Protein AF-A0A0D1LD48-F1 (afdb_monomer)

Structure (mmCIF, N/CA/C/O backbone):
data_AF-A0A0D1LD48-F1
#
_entry.id   AF-A0A0D1LD48-F1
#
loop_
_atom_site.group_PDB
_atom_site.id
_atom_site.type_symbol
_atom_site.label_atom_id
_atom_site.label_alt_id
_atom_site.label_comp_id
_atom_site.label_asym_id
_atom_site.label_entity_id
_atom_site.label_seq_id
_atom_site.pdbx_PDB_ins_code
_atom_site.Cartn_x
_atom_site.Cartn_y
_atom_site.Cartn_z
_atom_site.occupancy
_atom_site.B_iso_or_equiv
_atom_site.auth_seq_id
_atom_site.auth_comp_id
_atom_site.auth_asym_id
_atom_site.auth_atom_id
_atom_site.pdbx_PDB_model_num
ATOM 1 N N . MET A 1 1 ? -25.394 15.600 10.158 1.00 76.75 1 MET A N 1
ATOM 2 C CA . MET A 1 1 ? -24.135 14.837 10.035 1.00 76.75 1 MET A CA 1
ATOM 3 C C . MET A 1 1 ? -24.050 13.933 11.255 1.00 76.75 1 MET A C 1
ATOM 5 O O . MET A 1 1 ? -24.334 14.430 12.337 1.00 76.75 1 MET A O 1
ATOM 9 N N . ALA A 1 2 ? -23.804 12.630 11.100 1.00 91.25 2 ALA A N 1
ATOM 10 C CA . ALA A 1 2 ? -23.724 11.727 12.252 1.00 91.25 2 ALA A CA 1
ATOM 11 C C . ALA A 1 2 ? -22.416 11.959 13.029 1.00 91.25 2 ALA A C 1
ATOM 13 O O . ALA A 1 2 ? -21.366 12.118 12.411 1.00 91.25 2 ALA A O 1
ATOM 14 N N . GLU A 1 3 ? -22.486 11.969 14.361 1.00 96.88 3 GLU A N 1
ATOM 15 C CA . GLU A 1 3 ? -21.325 12.109 15.249 1.00 96.88 3 GLU A CA 1
ATOM 16 C C . GLU A 1 3 ? -20.856 10.727 15.722 1.00 96.88 3 GLU A C 1
ATOM 18 O O . GLU A 1 3 ? -21.653 9.907 16.187 1.00 96.88 3 GLU A O 1
ATOM 23 N N . LEU A 1 4 ? -19.552 10.478 15.631 1.00 98.00 4 LEU A N 1
ATOM 24 C CA . LEU A 1 4 ? -18.877 9.298 16.151 1.00 98.00 4 LEU A CA 1
ATOM 25 C C . LEU A 1 4 ? -17.870 9.718 17.216 1.00 98.00 4 LEU A C 1
ATOM 27 O O . LEU A 1 4 ? -17.110 10.660 17.044 1.00 98.00 4 LEU A O 1
ATOM 31 N N . THR A 1 5 ? -17.772 8.942 18.285 1.00 98.25 5 THR A N 1
ATOM 32 C CA . THR A 1 5 ? -16.654 9.090 19.224 1.00 98.25 5 THR A CA 1
ATOM 33 C C . THR A 1 5 ? -15.364 8.531 18.626 1.00 98.25 5 THR A C 1
ATOM 35 O O . THR A 1 5 ? -15.394 7.579 17.833 1.00 98.25 5 THR A O 1
ATOM 38 N N . THR A 1 6 ? -14.203 9.003 19.088 1.00 97.94 6 THR A N 1
ATOM 39 C CA . THR A 1 6 ? -12.902 8.401 18.740 1.00 97.94 6 THR A CA 1
ATOM 40 C C . THR A 1 6 ? -12.867 6.894 19.023 1.00 97.94 6 THR A C 1
ATOM 42 O O . THR A 1 6 ? -12.296 6.121 18.252 1.00 97.94 6 THR A O 1
ATOM 45 N N . VAL A 1 7 ? -13.528 6.429 20.092 1.00 98.00 7 VAL A N 1
ATOM 46 C CA . VAL A 1 7 ? -13.621 4.994 20.419 1.00 98.00 7 VAL A CA 1
ATOM 47 C C . VAL A 1 7 ? -14.371 4.215 19.337 1.00 98.00 7 VAL A C 1
ATOM 49 O O . VAL A 1 7 ? -13.913 3.148 18.924 1.00 98.00 7 VAL A O 1
ATOM 52 N N . GLN A 1 8 ? -15.504 4.733 18.858 1.00 98.12 8 GLN A N 1
ATOM 53 C CA . GLN A 1 8 ? -16.262 4.116 17.768 1.00 98.12 8 GLN A CA 1
ATOM 54 C C . GLN A 1 8 ? -15.455 4.133 16.468 1.00 98.12 8 GLN A C 1
ATOM 56 O O . GLN A 1 8 ? -15.333 3.093 15.819 1.00 98.12 8 GLN A O 1
ATOM 61 N N . ALA A 1 9 ? -14.830 5.265 16.133 1.00 98.25 9 ALA A N 1
ATOM 62 C CA . ALA A 1 9 ? -13.999 5.392 14.941 1.00 98.25 9 ALA A CA 1
ATOM 63 C C . ALA A 1 9 ? -12.808 4.418 14.950 1.00 98.25 9 ALA A C 1
ATOM 65 O O . ALA A 1 9 ? -12.533 3.762 13.944 1.00 98.25 9 ALA A O 1
ATOM 66 N N . ARG A 1 10 ? -12.148 4.234 16.102 1.00 98.38 10 ARG A N 1
ATOM 67 C CA . ARG A 1 10 ? -11.082 3.236 16.278 1.00 98.38 10 ARG A CA 1
ATOM 68 C C . ARG A 1 10 ? -11.583 1.817 16.019 1.00 98.38 10 ARG A C 1
ATOM 70 O O . ARG A 1 10 ? -10.932 1.065 15.300 1.00 98.38 10 ARG A O 1
ATOM 77 N N . ARG A 1 11 ? -12.736 1.439 16.577 1.00 98.38 11 ARG A N 1
ATOM 78 C CA . ARG A 1 11 ? -13.318 0.099 16.372 1.00 98.38 11 ARG A CA 1
ATOM 79 C C . ARG A 1 11 ? -13.647 -0.157 14.906 1.00 98.38 11 ARG A C 1
ATOM 81 O O . ARG A 1 11 ? -13.340 -1.235 14.402 1.00 98.38 11 ARG A O 1
ATOM 88 N N . ILE A 1 12 ? -14.218 0.838 14.226 1.00 98.06 12 ILE A N 1
ATOM 89 C CA . ILE A 1 12 ? -14.477 0.791 12.783 1.00 98.06 12 ILE A CA 1
ATOM 90 C C . ILE A 1 12 ? -13.164 0.588 12.018 1.00 98.06 12 ILE A C 1
ATOM 92 O O . ILE A 1 12 ? -13.085 -0.320 11.197 1.00 98.06 12 ILE A O 1
ATOM 96 N N . ALA A 1 13 ? -12.118 1.358 12.332 1.00 97.94 13 ALA A N 1
ATOM 97 C CA . ALA A 1 13 ? -10.819 1.250 11.669 1.00 97.94 13 ALA A CA 1
ATOM 98 C C . ALA A 1 13 ? -10.170 -0.135 11.845 1.00 97.94 13 ALA A C 1
ATOM 100 O O . ALA A 1 13 ? -9.677 -0.720 10.883 1.00 97.94 13 ALA A O 1
ATOM 101 N N . VAL A 1 14 ? -10.200 -0.692 13.060 1.00 98.12 14 VAL A N 1
ATOM 102 C CA . VAL A 1 14 ? -9.652 -2.030 13.345 1.00 98.12 14 VAL A CA 1
ATOM 103 C C . VAL A 1 14 ? -10.437 -3.123 12.606 1.00 98.12 14 VAL A C 1
ATOM 105 O O . VAL A 1 14 ? -9.835 -4.044 12.048 1.00 98.12 14 VAL A O 1
ATOM 108 N N . ALA A 1 15 ? -11.767 -3.009 12.539 1.00 97.50 15 ALA A N 1
ATOM 109 C CA . ALA A 1 15 ? -12.605 -3.939 11.783 1.00 97.50 15 ALA A CA 1
ATOM 110 C C . ALA A 1 15 ? -12.374 -3.848 10.271 1.00 97.50 15 ALA A C 1
ATOM 112 O O . ALA A 1 15 ? -12.126 -4.869 9.626 1.00 97.50 15 ALA A O 1
ATOM 113 N N . ALA A 1 16 ? -12.351 -2.639 9.711 1.00 97.31 16 ALA A N 1
ATOM 114 C CA . ALA A 1 16 ? -12.066 -2.411 8.296 1.00 97.31 16 ALA A CA 1
ATOM 115 C C . ALA A 1 16 ? -10.702 -2.982 7.872 1.00 97.31 16 ALA A C 1
ATOM 117 O O . ALA A 1 16 ? -10.556 -3.485 6.764 1.00 97.31 16 ALA A O 1
ATOM 118 N N . GLN A 1 17 ? -9.730 -3.021 8.787 1.00 96.69 17 GLN A N 1
ATOM 119 C CA . GLN A 1 17 ? -8.393 -3.577 8.560 1.00 96.69 17 GLN A CA 1
ATOM 120 C C . GLN A 1 17 ? -8.281 -5.105 8.722 1.00 96.69 17 GLN A C 1
ATOM 122 O O . GLN A 1 17 ? -7.195 -5.658 8.531 1.00 96.69 17 GLN A O 1
ATOM 127 N N . GLY A 1 18 ? -9.375 -5.804 9.054 1.00 96.44 18 GLY A N 1
ATOM 128 C CA . GLY A 1 18 ? -9.398 -7.270 9.180 1.00 96.44 18 GLY A CA 1
ATOM 129 C C . GLY A 1 18 ? -8.778 -7.798 10.466 1.00 96.44 18 GLY A C 1
ATOM 130 O O . GLY A 1 18 ? -8.298 -8.927 10.498 1.00 96.44 18 GLY A O 1
ATOM 131 N N . LEU A 1 19 ? -8.739 -6.966 11.507 1.00 97.25 19 LEU A N 1
ATOM 132 C CA . LEU A 1 19 ? -8.185 -7.309 12.816 1.00 97.25 19 LEU A CA 1
ATOM 133 C C . LEU A 1 19 ? -9.282 -7.576 13.860 1.00 97.25 19 LEU A C 1
ATOM 135 O O . LEU A 1 19 ? -8.967 -7.873 15.007 1.00 97.25 19 LEU A O 1
ATOM 139 N N . TYR A 1 20 ? -10.560 -7.461 13.490 1.00 94.31 20 TYR A N 1
ATOM 140 C CA . TYR A 1 20 ? -11.690 -7.678 14.398 1.00 94.31 20 TYR A CA 1
ATOM 141 C C . TYR A 1 20 ? -12.181 -9.128 14.399 1.00 94.31 20 TYR A C 1
ATOM 143 O O . TYR A 1 20 ? -12.635 -9.647 15.426 1.00 94.31 20 TYR A O 1
ATOM 151 N N . GLU A 1 21 ? -12.120 -9.769 13.235 1.00 89.69 21 GLU A N 1
ATOM 152 C CA . GLU A 1 21 ? -12.516 -11.151 13.024 1.00 89.69 21 GLU A CA 1
ATOM 153 C C . GLU A 1 21 ? -11.493 -12.131 13.621 1.00 89.69 21 GLU A C 1
ATOM 155 O O . GLU A 1 21 ? -10.297 -11.833 13.681 1.00 89.69 21 GLU A O 1
ATOM 160 N N . PRO A 1 22 ? -11.937 -13.321 14.065 1.00 91.12 22 PRO A N 1
ATOM 161 C CA . PRO A 1 22 ? -11.010 -14.373 14.447 1.00 91.12 22 PRO A CA 1
ATOM 162 C C . PRO A 1 22 ? -10.143 -14.787 13.252 1.00 91.12 22 PRO A C 1
ATOM 164 O O . PRO A 1 22 ? -10.593 -14.800 12.103 1.00 91.12 22 PRO A O 1
ATOM 167 N N . LYS A 1 23 ? -8.900 -15.175 13.545 1.00 93.94 23 LYS A N 1
ATOM 168 C CA . LYS A 1 23 ? -8.005 -15.773 12.550 1.00 93.94 23 LYS A CA 1
ATOM 169 C C . LYS A 1 23 ? -8.604 -17.090 12.031 1.00 93.94 23 LYS A C 1
ATOM 171 O O . LYS A 1 23 ? -9.341 -17.747 12.774 1.00 93.94 23 LYS A O 1
ATOM 176 N N . PRO A 1 24 ? -8.294 -17.500 10.788 1.00 94.69 24 PRO A N 1
ATOM 177 C CA . PRO A 1 24 ? -8.672 -18.818 10.288 1.00 94.69 24 PRO A CA 1
ATOM 178 C C . PRO A 1 24 ? -8.233 -19.932 11.250 1.00 94.69 24 PRO A C 1
ATOM 180 O O . PRO A 1 24 ? -7.124 -19.890 11.776 1.00 94.69 24 PRO A O 1
ATOM 183 N N . SER A 1 25 ? -9.092 -20.930 11.469 1.00 91.88 25 SER A N 1
ATOM 184 C CA . SER A 1 25 ? -8.777 -22.095 12.312 1.00 91.88 25 SER A CA 1
ATOM 185 C C . SER A 1 25 ? -7.890 -23.131 11.611 1.00 91.88 25 SER A C 1
ATOM 187 O O . SER A 1 25 ? -7.260 -23.944 12.279 1.00 91.88 25 SER A O 1
ATOM 189 N N . GLY A 1 26 ? -7.844 -23.108 10.276 1.00 93.94 26 GLY A N 1
ATOM 190 C CA . GLY A 1 26 ? -7.014 -23.982 9.446 1.00 93.94 26 GLY A CA 1
ATOM 191 C C . GLY A 1 26 ? -5.954 -23.219 8.642 1.00 93.94 26 GLY A C 1
ATOM 192 O O . GLY A 1 26 ? -5.794 -22.008 8.818 1.00 93.94 26 GLY A O 1
ATOM 193 N N . PRO A 1 27 ? -5.247 -23.910 7.726 1.00 95.94 27 PRO A N 1
ATOM 194 C CA . PRO A 1 27 ? -4.203 -23.305 6.909 1.00 95.94 27 PRO A CA 1
ATOM 195 C C . PRO A 1 27 ? -4.690 -22.077 6.135 1.00 95.94 27 PRO A C 1
ATOM 197 O O . PRO A 1 27 ? -5.803 -22.038 5.599 1.00 95.94 27 PRO A O 1
ATOM 200 N N . VAL A 1 28 ? -3.833 -21.063 6.040 1.00 97.62 28 VAL A N 1
ATOM 201 C CA . VAL A 1 28 ? -4.111 -19.876 5.231 1.00 97.62 28 VAL A CA 1
ATOM 202 C C . VAL A 1 28 ? -4.090 -20.255 3.750 1.00 97.62 28 VAL A C 1
ATOM 204 O O . V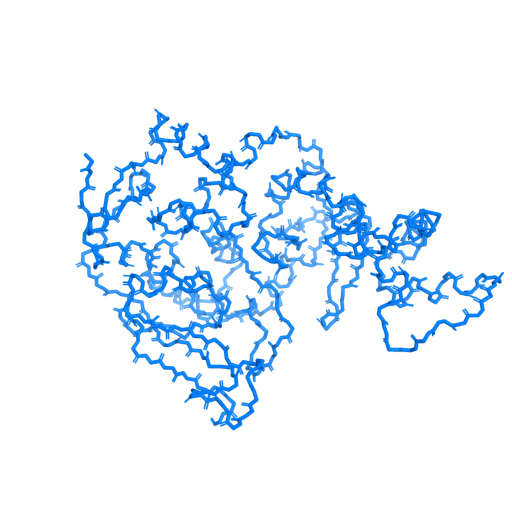AL A 1 28 ? -3.094 -20.751 3.236 1.00 97.62 28 VAL A O 1
ATOM 207 N N . THR A 1 29 ? -5.199 -20.006 3.053 1.00 96.44 29 THR A N 1
ATOM 208 C CA . THR A 1 29 ? -5.360 -20.339 1.632 1.00 96.44 29 THR A CA 1
ATOM 209 C C . THR A 1 29 ? -5.135 -19.123 0.735 1.00 96.44 29 THR A C 1
ATOM 211 O O . THR A 1 29 ? -5.227 -17.972 1.172 1.00 96.44 29 THR A O 1
ATOM 214 N N . ARG A 1 30 ? -4.954 -19.353 -0.573 1.00 95.12 30 ARG A N 1
ATOM 215 C CA . ARG A 1 30 ? -4.921 -18.274 -1.580 1.00 95.12 30 ARG A CA 1
ATOM 216 C C . ARG A 1 30 ? -6.169 -17.380 -1.531 1.00 95.12 30 ARG A C 1
ATOM 218 O O . ARG A 1 30 ? -6.061 -16.170 -1.710 1.00 95.12 30 ARG A O 1
ATOM 225 N N . ALA A 1 31 ? -7.342 -17.944 -1.233 1.00 95.94 31 ALA A N 1
ATOM 226 C CA . ALA A 1 31 ? -8.578 -17.175 -1.089 1.00 95.94 31 ALA A CA 1
ATOM 227 C C . ALA A 1 31 ? -8.535 -16.215 0.114 1.00 95.94 31 ALA A C 1
ATOM 229 O O . ALA A 1 31 ? -9.066 -15.107 0.036 1.00 95.94 31 ALA A O 1
ATOM 230 N N . HIS A 1 32 ? -7.873 -16.603 1.211 1.00 97.69 32 HIS A N 1
ATOM 231 C CA . HIS A 1 32 ? -7.662 -15.721 2.362 1.00 97.69 32 HIS A CA 1
ATOM 232 C C . HIS A 1 32 ? -6.760 -14.540 2.001 1.00 97.69 32 HIS A C 1
ATOM 234 O O . HIS A 1 32 ? -7.094 -13.406 2.332 1.00 97.69 32 HIS A O 1
ATOM 240 N N . LEU A 1 33 ? -5.671 -14.793 1.268 1.00 97.75 33 LEU A N 1
ATOM 241 C CA . LEU A 1 33 ? -4.748 -13.750 0.811 1.00 97.75 33 LEU A CA 1
ATOM 242 C C . LEU A 1 33 ? -5.435 -12.757 -0.134 1.00 97.75 33 LEU A C 1
ATOM 244 O O . LEU A 1 33 ? -5.321 -11.549 0.061 1.00 97.75 33 LEU A O 1
ATOM 248 N N . LYS A 1 34 ? -6.214 -13.251 -1.107 1.00 97.06 34 LYS A N 1
ATOM 249 C CA . LYS A 1 34 ? -6.994 -12.402 -2.022 1.00 97.06 34 LYS A CA 1
ATOM 250 C C . LYS A 1 34 ? -8.009 -11.535 -1.282 1.00 97.06 34 LYS A C 1
ATOM 252 O O . LYS A 1 34 ? -8.076 -10.339 -1.535 1.00 97.06 34 LYS A O 1
ATOM 257 N N . ARG A 1 35 ? -8.762 -12.118 -0.342 1.00 97.12 35 ARG A N 1
ATOM 258 C CA . ARG A 1 35 ? -9.748 -11.381 0.464 1.00 97.12 35 ARG A CA 1
ATOM 259 C C . ARG A 1 35 ? -9.096 -10.360 1.395 1.00 97.12 35 ARG A C 1
ATOM 261 O O . ARG A 1 35 ? -9.664 -9.299 1.634 1.00 97.12 35 ARG A O 1
ATOM 268 N N . LEU A 1 36 ? -7.923 -10.675 1.943 1.00 97.94 36 LEU A N 1
ATOM 269 C CA . LEU A 1 36 ? -7.169 -9.705 2.726 1.00 97.94 36 LEU A CA 1
ATOM 270 C C . LEU A 1 36 ? -6.729 -8.546 1.834 1.00 97.94 36 LEU A C 1
ATOM 272 O O . LEU A 1 36 ? -6.997 -7.400 2.177 1.00 97.94 36 LEU A O 1
ATOM 276 N N . MET A 1 37 ? -6.125 -8.830 0.677 1.00 97.81 37 MET A N 1
ATOM 277 C CA . MET A 1 37 ? -5.699 -7.788 -0.255 1.00 97.81 37 MET A CA 1
ATOM 278 C C . MET A 1 37 ? -6.882 -6.937 -0.734 1.00 97.81 37 MET A C 1
ATOM 280 O O . MET A 1 37 ? -6.784 -5.720 -0.736 1.00 97.81 37 MET A O 1
ATOM 284 N N . SER A 1 38 ? -8.041 -7.528 -1.034 1.00 96.25 38 SER A N 1
ATOM 285 C CA . SER A 1 38 ? -9.242 -6.765 -1.407 1.00 96.25 38 SER A CA 1
ATOM 286 C C . SER A 1 38 ? -9.831 -5.937 -0.262 1.00 96.25 38 SER A C 1
ATOM 288 O O . SER A 1 38 ? -10.742 -5.150 -0.498 1.00 96.25 38 SER A O 1
ATOM 290 N N . ARG A 1 39 ? -9.377 -6.149 0.979 1.00 96.50 39 ARG A N 1
ATOM 291 C CA . ARG A 1 39 ? -9.782 -5.382 2.159 1.00 96.50 39 ARG A CA 1
ATOM 292 C C . ARG A 1 39 ? -8.794 -4.251 2.431 1.00 96.50 39 ARG A C 1
ATOM 294 O O . ARG A 1 39 ? -9.202 -3.097 2.473 1.00 96.50 39 ARG A O 1
ATOM 301 N N . ILE A 1 40 ? -7.506 -4.570 2.568 1.00 97.56 40 ILE A N 1
ATOM 302 C CA . ILE A 1 40 ? -6.462 -3.594 2.930 1.00 97.56 40 ILE A CA 1
ATOM 303 C C . ILE A 1 40 ? -5.787 -2.933 1.722 1.00 97.56 40 ILE A C 1
ATOM 305 O O . ILE A 1 40 ? -4.947 -2.075 1.920 1.00 97.56 40 ILE A O 1
ATOM 309 N N . GLN A 1 41 ? -6.130 -3.327 0.493 1.00 98.19 41 GLN A N 1
ATOM 310 C CA . GLN A 1 41 ? -5.709 -2.801 -0.822 1.00 98.19 41 GLN A CA 1
ATOM 311 C C . GLN A 1 41 ? -4.207 -2.777 -1.146 1.00 98.19 41 GLN A C 1
ATOM 313 O O . GLN A 1 41 ? -3.847 -2.877 -2.315 1.00 98.19 41 GLN A O 1
ATOM 318 N N . VAL A 1 42 ? -3.329 -2.605 -0.159 1.00 97.62 42 VAL A N 1
ATOM 319 C CA . VAL A 1 42 ? -1.896 -2.407 -0.343 1.00 97.62 42 VAL A CA 1
ATOM 320 C C . VAL A 1 42 ? -1.086 -3.151 0.714 1.00 97.62 42 VAL A C 1
ATOM 322 O O . VAL A 1 42 ? -1.436 -3.196 1.894 1.00 97.62 42 VAL A O 1
ATOM 325 N N . LEU A 1 43 ? 0.060 -3.680 0.294 1.00 98.19 43 LEU A N 1
ATOM 326 C CA . LEU A 1 43 ? 1.139 -4.113 1.179 1.00 98.19 43 LEU A CA 1
ATOM 327 C C . LEU A 1 43 ? 2.412 -3.378 0.772 1.00 98.19 43 LEU A C 1
ATOM 329 O O . LEU A 1 43 ? 2.967 -3.652 -0.292 1.00 98.19 43 LEU A O 1
ATOM 333 N N . GLN A 1 44 ? 2.885 -2.449 1.602 1.00 97.44 44 GLN A N 1
ATOM 334 C CA . GLN A 1 44 ? 4.112 -1.715 1.305 1.00 97.44 44 GLN A CA 1
ATOM 335 C C . GLN A 1 44 ? 5.321 -2.660 1.302 1.00 97.44 44 GLN A C 1
ATOM 337 O O . GLN A 1 44 ? 5.586 -3.360 2.282 1.00 97.44 44 GLN A O 1
ATOM 342 N N . LEU A 1 45 ? 6.070 -2.641 0.203 1.00 95.94 45 LEU A N 1
ATOM 343 C CA . LEU A 1 45 ? 7.348 -3.320 0.057 1.00 95.94 45 LEU A CA 1
ATOM 344 C C . LEU A 1 45 ? 8.441 -2.458 0.681 1.00 95.94 45 LEU A C 1
ATOM 346 O O . LEU A 1 45 ? 8.606 -1.290 0.334 1.00 95.94 45 LEU A O 1
ATOM 350 N N . ASP A 1 46 ? 9.220 -3.060 1.569 1.00 92.88 46 ASP A N 1
ATOM 351 C CA . ASP A 1 46 ? 10.349 -2.404 2.215 1.00 92.88 46 ASP A CA 1
ATOM 352 C C . ASP A 1 46 ? 11.494 -3.404 2.405 1.00 92.88 46 ASP A C 1
ATOM 354 O O . ASP A 1 46 ? 11.270 -4.585 2.700 1.00 92.88 46 ASP A O 1
ATOM 358 N N . SER A 1 47 ? 12.725 -2.940 2.186 1.00 86.06 47 SER A N 1
ATOM 359 C CA . SER A 1 47 ? 13.920 -3.786 2.233 1.00 86.06 47 SER A CA 1
ATOM 360 C C . SER A 1 47 ? 14.342 -4.155 3.651 1.00 86.06 47 SER A C 1
ATOM 362 O O . SER A 1 47 ? 15.141 -5.076 3.813 1.00 86.06 47 SER A O 1
ATOM 364 N N . VAL A 1 48 ? 13.863 -3.442 4.675 1.00 86.94 48 VAL A N 1
ATOM 365 C CA . VAL A 1 48 ? 14.302 -3.665 6.051 1.00 86.94 48 VAL A CA 1
ATOM 366 C C . VAL A 1 48 ? 13.797 -5.019 6.538 1.00 86.94 48 VAL A C 1
ATOM 368 O O . VAL A 1 48 ? 12.601 -5.301 6.553 1.00 86.94 48 VAL A O 1
ATOM 371 N N . SER A 1 49 ? 14.733 -5.865 6.963 1.00 86.81 49 SER A N 1
ATOM 372 C CA . SER A 1 49 ? 14.472 -7.240 7.391 1.00 86.81 49 SER A CA 1
ATOM 373 C C . SER A 1 49 ? 15.043 -7.509 8.784 1.00 86.81 49 SER A C 1
ATOM 375 O O . SER A 1 49 ? 15.855 -8.411 8.959 1.00 86.81 49 SER A O 1
ATOM 377 N N . VAL A 1 50 ? 14.650 -6.703 9.780 1.00 85.88 50 VAL A N 1
ATOM 378 C CA . VAL A 1 50 ? 15.056 -6.933 11.184 1.00 85.88 50 VAL A CA 1
ATOM 379 C C . VAL A 1 50 ? 14.438 -8.221 11.736 1.00 85.88 50 VAL A C 1
ATOM 381 O O . VAL A 1 50 ? 15.127 -8.994 12.383 1.00 85.88 50 VAL A O 1
ATOM 384 N N . CYS A 1 51 ? 13.159 -8.464 11.445 1.00 87.50 51 CYS A N 1
ATOM 385 C CA . CYS A 1 51 ? 12.469 -9.718 11.766 1.00 87.50 51 CYS A CA 1
ATOM 386 C C . CYS A 1 51 ? 12.002 -10.402 10.475 1.00 87.50 51 CYS A C 1
ATOM 388 O O . CYS A 1 51 ? 12.373 -11.527 10.161 1.00 87.50 51 CYS A O 1
ATOM 390 N N . VAL A 1 52 ? 11.235 -9.669 9.671 1.00 92.06 52 VAL A N 1
ATOM 391 C CA . VAL A 1 52 ? 10.777 -10.067 8.341 1.00 92.06 52 VAL A CA 1
ATOM 392 C C . VAL A 1 52 ? 10.624 -8.804 7.495 1.00 92.06 52 VAL A C 1
ATOM 394 O O . VAL A 1 52 ? 10.461 -7.715 8.051 1.00 92.06 52 VAL A O 1
ATOM 397 N N . ARG A 1 53 ? 10.681 -8.923 6.164 1.00 93.56 53 ARG A N 1
ATOM 398 C CA . ARG A 1 53 ? 10.352 -7.793 5.281 1.00 93.56 53 ARG A CA 1
ATOM 399 C C . ARG A 1 53 ? 8.913 -7.346 5.505 1.00 93.56 53 ARG A C 1
ATOM 401 O O . ARG A 1 53 ? 8.030 -8.174 5.739 1.00 93.56 53 ARG A O 1
ATOM 408 N N . ALA A 1 54 ? 8.698 -6.039 5.417 1.00 93.12 54 ALA A N 1
ATOM 409 C CA . ALA A 1 54 ? 7.491 -5.401 5.918 1.00 93.12 54 ALA A CA 1
ATOM 410 C C . ALA A 1 54 ? 6.191 -5.958 5.327 1.00 93.12 54 ALA A C 1
ATOM 412 O O . ALA A 1 54 ? 5.257 -6.191 6.087 1.00 93.12 54 ALA A O 1
ATOM 413 N N . HIS A 1 55 ? 6.134 -6.225 4.018 1.00 95.56 55 HIS A N 1
ATOM 414 C CA . HIS A 1 55 ? 4.914 -6.656 3.322 1.00 95.56 55 HIS A CA 1
ATOM 415 C C . HIS A 1 55 ? 4.379 -8.015 3.782 1.00 95.56 55 HIS A C 1
ATOM 417 O O . HIS A 1 55 ? 3.185 -8.273 3.650 1.00 95.56 55 HIS A O 1
ATOM 423 N N . TYR A 1 56 ? 5.221 -8.873 4.364 1.00 97.19 56 TYR A N 1
ATOM 424 C CA . TYR A 1 56 ? 4.766 -10.161 4.887 1.00 97.19 56 TYR A CA 1
ATOM 425 C C . TYR A 1 56 ? 4.051 -10.038 6.238 1.00 97.19 56 TYR A C 1
ATOM 427 O O . TYR A 1 56 ? 3.241 -10.902 6.586 1.00 97.19 56 TYR A O 1
ATOM 435 N N . ALA A 1 57 ? 4.359 -8.995 7.013 1.00 97.31 57 ALA A N 1
ATOM 436 C CA . ALA A 1 57 ? 3.901 -8.865 8.388 1.00 97.31 57 ALA A CA 1
ATOM 437 C C . ALA A 1 57 ? 2.399 -8.549 8.511 1.00 97.31 57 ALA A C 1
ATOM 439 O O . ALA A 1 57 ? 1.744 -9.251 9.279 1.00 97.31 57 ALA A O 1
ATOM 440 N N . PRO A 1 58 ? 1.796 -7.621 7.732 1.00 97.88 58 PRO A N 1
ATOM 441 C CA . PRO A 1 58 ? 0.360 -7.367 7.811 1.00 97.88 58 PRO A CA 1
ATOM 442 C C . PRO A 1 58 ? -0.475 -8.622 7.555 1.00 97.88 58 PRO A C 1
ATOM 444 O O . PRO A 1 58 ? -1.487 -8.825 8.224 1.00 97.88 58 PRO A O 1
ATOM 447 N N . VAL A 1 59 ? -0.027 -9.500 6.648 1.00 98.19 59 VAL A N 1
ATOM 448 C CA . VAL A 1 59 ? -0.679 -10.790 6.382 1.00 98.19 59 VAL A CA 1
ATOM 449 C C . VAL A 1 59 ? -0.680 -11.667 7.631 1.00 98.19 59 VAL A C 1
ATOM 451 O O . VAL A 1 59 ? -1.740 -12.136 8.042 1.00 98.19 59 VAL A O 1
ATOM 454 N N . PHE A 1 60 ? 0.471 -11.813 8.293 1.00 97.62 60 PHE A N 1
ATOM 455 C CA . PHE A 1 60 ? 0.572 -12.559 9.549 1.00 97.62 60 PHE A CA 1
ATOM 456 C C . PHE A 1 60 ? -0.296 -11.951 10.662 1.00 97.62 60 PHE A C 1
ATOM 458 O O . PHE A 1 60 ? -0.986 -12.671 11.388 1.00 97.62 60 PHE A O 1
ATOM 465 N N . SER A 1 61 ? -0.315 -10.621 10.778 1.00 97.31 61 SER A N 1
ATOM 466 C CA . SER A 1 61 ? -1.091 -9.907 11.796 1.00 97.31 61 SER A CA 1
ATOM 467 C C . SER A 1 61 ? -2.595 -10.193 11.687 1.00 97.31 61 SER A C 1
ATOM 469 O O . SER A 1 61 ? -3.243 -10.348 12.722 1.00 97.31 61 SER A O 1
ATOM 471 N N . ARG A 1 62 ? -3.141 -10.332 10.465 1.00 97.62 62 ARG A N 1
ATOM 472 C CA . ARG A 1 62 ? -4.571 -10.634 10.233 1.00 97.62 62 ARG A CA 1
ATOM 473 C C . ARG A 1 62 ? -4.885 -12.125 10.162 1.00 97.62 62 ARG A C 1
ATOM 475 O O . ARG A 1 62 ? -5.942 -12.535 10.623 1.00 97.62 62 ARG A O 1
ATOM 482 N N . LEU A 1 63 ? -4.012 -12.937 9.566 1.00 97.75 63 LEU A N 1
ATOM 483 C CA . LEU A 1 63 ? -4.331 -14.329 9.215 1.00 97.75 63 LEU A CA 1
ATOM 484 C C . LEU A 1 63 ? -3.590 -15.372 10.060 1.00 97.75 63 LEU A C 1
ATOM 486 O O . LEU A 1 63 ? -3.987 -16.531 10.058 1.00 97.75 63 LEU A O 1
ATOM 490 N N . GLY A 1 64 ? -2.560 -14.981 10.813 1.00 96.44 64 GLY A N 1
ATOM 491 C CA . GLY A 1 64 ? -1.682 -15.914 11.522 1.00 96.44 64 GLY A CA 1
ATOM 492 C C . GLY A 1 64 ? -0.578 -16.481 10.629 1.00 96.44 64 GLY A C 1
ATOM 493 O O . GLY A 1 64 ? -0.237 -15.899 9.600 1.00 96.44 64 GLY A O 1
ATOM 494 N N . ALA A 1 65 ? 0.020 -17.596 11.054 1.00 96.19 65 ALA A N 1
ATOM 495 C CA . ALA A 1 65 ? 1.080 -18.256 10.299 1.00 96.19 65 ALA A CA 1
ATOM 496 C C . ALA A 1 65 ? 0.580 -18.671 8.905 1.00 96.19 65 ALA A C 1
ATOM 498 O O . ALA A 1 65 ? -0.501 -19.241 8.762 1.00 96.19 65 ALA A O 1
ATOM 499 N N . TYR A 1 66 ? 1.373 -18.371 7.881 1.00 97.62 66 TYR A N 1
ATOM 500 C CA . TYR A 1 66 ? 1.068 -18.691 6.493 1.00 97.62 66 TYR A CA 1
ATOM 501 C C . TYR A 1 66 ? 2.360 -18.947 5.722 1.00 97.62 66 TYR A C 1
ATOM 503 O O . TYR A 1 66 ? 3.436 -18.500 6.125 1.00 97.62 66 TYR A O 1
ATOM 511 N N . ASP A 1 67 ? 2.232 -19.649 4.603 1.00 96.62 67 ASP A N 1
ATOM 512 C CA . ASP A 1 67 ? 3.325 -19.833 3.661 1.00 96.62 67 ASP A CA 1
ATOM 513 C C . ASP A 1 67 ? 3.553 -18.547 2.847 1.00 96.62 67 ASP A C 1
ATOM 515 O O . ASP A 1 67 ? 2.674 -18.094 2.108 1.00 96.62 67 ASP A O 1
ATOM 519 N N . ARG A 1 68 ? 4.739 -17.946 2.987 1.00 95.56 68 ARG A N 1
ATOM 520 C CA . ARG A 1 68 ? 5.108 -16.720 2.263 1.00 95.56 68 ARG A CA 1
ATOM 521 C C . ARG A 1 68 ? 5.236 -16.959 0.764 1.00 95.56 68 ARG A C 1
ATOM 523 O O . ARG A 1 68 ? 4.901 -16.050 0.004 1.00 95.56 68 ARG A O 1
ATOM 530 N N . ASP A 1 69 ? 5.598 -18.170 0.350 1.00 95.38 69 ASP A N 1
ATOM 531 C CA . ASP A 1 69 ? 5.697 -18.527 -1.064 1.00 95.38 69 ASP A CA 1
ATOM 532 C C . ASP A 1 69 ? 4.313 -18.489 -1.722 1.00 95.38 69 ASP A C 1
ATOM 534 O O . ASP A 1 69 ? 4.186 -18.159 -2.899 1.00 95.38 69 ASP A O 1
ATOM 538 N N . ALA A 1 70 ? 3.237 -18.704 -0.955 1.00 95.88 70 ALA A N 1
ATOM 539 C CA . ALA A 1 70 ? 1.877 -18.519 -1.450 1.00 95.88 70 ALA A CA 1
ATOM 540 C C . ALA A 1 70 ? 1.546 -17.044 -1.748 1.00 95.88 70 ALA A C 1
ATOM 542 O O . ALA A 1 70 ? 0.809 -16.778 -2.698 1.00 95.88 70 ALA A O 1
ATOM 543 N N . LEU A 1 71 ? 2.075 -16.086 -0.974 1.00 96.81 71 LEU A N 1
ATOM 544 C CA . LEU A 1 71 ? 1.937 -14.654 -1.272 1.00 96.81 71 LEU A CA 1
ATOM 545 C C . LEU A 1 71 ? 2.804 -14.263 -2.473 1.00 96.81 71 LEU A C 1
ATOM 547 O O . LEU A 1 71 ? 2.323 -13.585 -3.381 1.00 96.81 71 LEU A O 1
ATOM 551 N N . ASP A 1 72 ? 4.051 -14.725 -2.495 1.00 95.88 72 ASP A N 1
ATOM 552 C CA . ASP A 1 72 ? 4.991 -14.451 -3.578 1.00 95.88 72 ASP A CA 1
ATOM 553 C C . ASP A 1 72 ? 4.518 -15.066 -4.906 1.00 95.88 72 ASP A C 1
ATOM 555 O O . ASP A 1 72 ? 4.611 -14.419 -5.943 1.00 95.88 72 ASP A O 1
ATOM 559 N N . ALA A 1 73 ? 3.882 -16.239 -4.898 1.00 95.25 73 ALA A N 1
ATOM 560 C CA . ALA A 1 73 ? 3.270 -16.824 -6.090 1.00 95.25 73 ALA A CA 1
ATOM 561 C C . ALA A 1 73 ? 2.116 -15.971 -6.649 1.00 95.25 73 ALA A C 1
ATOM 563 O O . ALA A 1 73 ? 1.935 -15.904 -7.862 1.00 95.25 73 ALA A O 1
ATOM 564 N N . LEU A 1 74 ? 1.336 -15.299 -5.792 1.00 96.38 74 LEU A N 1
ATOM 565 C CA . LEU A 1 74 ? 0.264 -14.396 -6.236 1.00 96.38 74 LEU A CA 1
ATOM 566 C C . LEU A 1 74 ? 0.812 -13.108 -6.863 1.00 96.38 74 LEU A C 1
ATOM 568 O O . LEU A 1 74 ? 0.153 -12.527 -7.729 1.00 96.38 74 LEU A O 1
ATOM 572 N N . ALA A 1 75 ? 1.993 -12.672 -6.420 1.00 96.38 75 ALA A N 1
ATOM 573 C CA . ALA A 1 75 ? 2.630 -11.442 -6.864 1.00 96.38 75 ALA A CA 1
ATOM 574 C C . ALA A 1 75 ? 3.581 -11.632 -8.048 1.00 96.38 75 ALA A C 1
ATOM 576 O O . ALA A 1 75 ? 3.615 -10.764 -8.906 1.00 96.38 75 ALA A O 1
ATOM 577 N N . TRP A 1 76 ? 4.342 -12.728 -8.105 1.00 95.62 76 TRP A N 1
ATOM 578 C CA . TRP A 1 76 ? 5.514 -12.884 -8.981 1.00 95.62 76 TRP A CA 1
ATOM 579 C C . TRP A 1 76 ? 5.421 -14.056 -9.957 1.00 95.62 76 TRP A C 1
ATOM 581 O O . TRP A 1 76 ? 6.311 -14.227 -10.784 1.00 95.62 76 TRP A O 1
ATOM 591 N N . SER A 1 77 ? 4.365 -14.870 -9.885 1.00 91.12 77 SER A N 1
ATOM 592 C CA . SER A 1 77 ? 4.132 -15.967 -10.831 1.00 91.12 77 SER A CA 1
ATOM 593 C C . SER A 1 77 ? 2.940 -15.665 -11.736 1.00 91.12 77 SER A C 1
ATOM 595 O O . SER A 1 77 ? 1.925 -15.129 -11.294 1.00 91.12 77 SER A O 1
ATOM 597 N N . HIS A 1 78 ? 3.058 -16.023 -13.014 1.00 88.81 78 HIS A N 1
ATOM 598 C CA . HIS A 1 78 ? 1.983 -15.886 -13.989 1.00 88.81 78 HIS A CA 1
ATOM 599 C C . HIS A 1 78 ? 2.066 -16.998 -15.036 1.00 88.81 78 HIS A C 1
ATOM 601 O O . HIS A 1 78 ? 3.135 -17.263 -15.577 1.00 88.81 78 HIS A O 1
ATOM 607 N N . ASN A 1 79 ? 0.941 -17.651 -15.318 1.00 86.31 79 ASN A N 1
ATOM 608 C CA . ASN A 1 79 ? 0.751 -18.477 -16.508 1.00 86.31 79 ASN A CA 1
ATOM 609 C C . ASN A 1 79 ? -0.745 -18.542 -16.853 1.00 86.31 79 ASN A C 1
ATOM 611 O O . ASN A 1 79 ? -1.585 -18.121 -16.056 1.00 86.31 79 ASN A O 1
ATOM 615 N N . ALA A 1 80 ? -1.080 -19.135 -18.001 1.00 81.88 80 ALA A N 1
ATOM 616 C CA . ALA A 1 80 ? -2.457 -19.224 -18.493 1.00 81.88 80 ALA A CA 1
ATOM 617 C C . ALA A 1 80 ? -3.450 -19.894 -17.516 1.00 81.88 80 ALA A C 1
ATOM 619 O O . ALA A 1 80 ? -4.634 -19.579 -17.539 1.00 81.88 80 ALA A O 1
ATOM 620 N N . ARG A 1 81 ? -2.996 -20.807 -16.640 1.00 84.38 81 ARG A N 1
ATOM 621 C CA . ARG A 1 81 ? -3.856 -21.499 -15.655 1.00 84.38 81 ARG A CA 1
ATOM 622 C C . ARG A 1 81 ? -3.924 -20.794 -14.299 1.00 84.38 81 ARG A C 1
ATOM 624 O O . ARG A 1 81 ? -4.831 -21.055 -13.517 1.00 84.38 81 ARG A O 1
ATOM 631 N N . SER A 1 82 ? -2.950 -19.944 -13.993 1.00 86.19 82 SER A N 1
ATOM 632 C CA . SER A 1 82 ? -2.853 -19.201 -12.738 1.00 86.19 82 SER A CA 1
ATOM 633 C C . SER A 1 82 ? -2.451 -17.763 -13.064 1.00 86.19 82 SER A C 1
ATOM 635 O O . SER A 1 82 ? -1.264 -17.424 -12.961 1.00 86.19 82 SER A O 1
ATOM 637 N N . PRO A 1 83 ? -3.414 -16.917 -13.481 1.00 88.88 83 PRO A N 1
ATOM 638 C CA . PRO A 1 83 ? -3.128 -15.533 -13.804 1.00 88.88 83 PRO A CA 1
ATOM 639 C C . PRO A 1 83 ? -2.580 -14.793 -12.580 1.00 88.88 83 PRO A C 1
ATOM 641 O O . PRO A 1 83 ? -2.934 -15.115 -11.439 1.00 88.88 83 PRO A O 1
ATOM 644 N N . ARG A 1 84 ? -1.717 -13.799 -12.817 1.00 93.69 84 ARG A N 1
ATOM 645 C CA . ARG A 1 84 ? -1.143 -12.965 -11.758 1.00 93.69 84 ARG A CA 1
ATOM 646 C C . ARG A 1 84 ? -2.278 -12.324 -10.971 1.00 93.69 84 ARG A C 1
ATOM 648 O O . ARG A 1 84 ? -3.296 -11.979 -11.556 1.00 93.69 84 ARG A O 1
ATOM 655 N N . GLN A 1 85 ? -2.131 -12.210 -9.656 1.00 96.75 85 GLN A N 1
ATOM 656 C CA . GLN A 1 85 ? -3.191 -11.668 -8.799 1.00 96.75 85 GLN A CA 1
ATOM 657 C C . GLN A 1 85 ? -2.792 -10.333 -8.177 1.00 96.75 85 GLN A C 1
ATOM 659 O O . GLN A 1 85 ? -3.659 -9.487 -7.969 1.00 96.75 85 GLN A O 1
ATOM 664 N N . PHE A 1 86 ? -1.500 -10.130 -7.907 1.00 97.94 86 PHE A N 1
ATOM 665 C CA . PHE A 1 86 ? -0.959 -8.883 -7.376 1.00 97.94 86 PHE A CA 1
ATOM 666 C C . PHE A 1 86 ? 0.134 -8.327 -8.281 1.00 97.94 86 PHE A C 1
ATOM 668 O O . PHE A 1 86 ? 0.835 -9.071 -8.962 1.00 97.94 86 PHE A O 1
ATOM 675 N N . ILE A 1 87 ? 0.300 -7.012 -8.255 1.00 97.81 87 ILE A N 1
ATOM 676 C CA . ILE A 1 87 ? 1.352 -6.299 -8.975 1.00 97.81 87 ILE A CA 1
ATOM 677 C C . ILE A 1 87 ? 2.065 -5.337 -8.037 1.00 97.81 87 ILE A C 1
ATOM 679 O O . ILE A 1 87 ? 1.491 -4.878 -7.053 1.00 97.81 87 ILE A O 1
ATOM 683 N N . GLU A 1 88 ? 3.320 -5.037 -8.350 1.00 97.88 88 GLU A N 1
ATOM 684 C CA . GLU A 1 88 ? 4.074 -3.974 -7.707 1.00 97.88 88 GLU A CA 1
ATOM 685 C C . GLU A 1 88 ? 3.904 -2.650 -8.452 1.00 97.88 88 GLU A C 1
ATOM 687 O O . GLU A 1 88 ? 4.167 -2.591 -9.652 1.00 97.88 88 GLU A O 1
ATOM 692 N N . TYR A 1 89 ? 3.562 -1.574 -7.741 1.00 98.12 89 TYR A N 1
ATOM 693 C CA . TYR A 1 89 ? 3.643 -0.215 -8.283 1.00 98.12 89 TYR A CA 1
ATOM 694 C C . TYR A 1 89 ? 3.788 0.847 -7.175 1.00 98.12 89 TYR A C 1
ATOM 696 O O . TYR A 1 89 ? 3.753 0.530 -5.983 1.00 98.12 89 TYR A O 1
ATOM 704 N N . TRP A 1 90 ? 3.957 2.117 -7.562 1.00 97.62 90 TRP A N 1
ATOM 705 C CA . TRP A 1 90 ? 3.821 3.272 -6.672 1.00 97.62 90 TRP A CA 1
ATOM 706 C C . TRP A 1 90 ? 2.346 3.492 -6.307 1.00 97.62 90 TRP A C 1
ATOM 708 O O . TRP A 1 90 ? 1.620 4.127 -7.068 1.00 97.62 90 TRP A O 1
ATOM 718 N N . ALA A 1 91 ? 1.901 2.989 -5.152 1.00 94.69 91 ALA A N 1
ATOM 719 C CA . ALA A 1 91 ? 0.539 3.172 -4.632 1.00 94.69 91 ALA A CA 1
ATOM 720 C C . ALA A 1 91 ? 0.527 4.074 -3.382 1.00 94.69 91 ALA A C 1
ATOM 722 O O . ALA A 1 91 ? 0.242 5.260 -3.508 1.00 94.69 91 ALA A O 1
ATOM 723 N N . HIS A 1 92 ? 0.883 3.549 -2.203 1.00 93.12 92 HIS A N 1
ATOM 724 C CA . HIS A 1 92 ? 1.214 4.358 -1.013 1.00 93.12 92 HIS A CA 1
ATOM 725 C C . HIS A 1 92 ? 2.708 4.729 -0.995 1.00 93.12 92 HIS A C 1
ATOM 727 O O . HIS A 1 92 ? 3.107 5.861 -0.756 1.00 93.12 92 HIS A O 1
ATOM 733 N N . GLU A 1 93 ? 3.531 3.734 -1.301 1.00 94.94 93 GLU A N 1
ATOM 734 C CA . GLU A 1 93 ? 4.926 3.807 -1.730 1.00 94.94 93 GLU A CA 1
ATOM 735 C C . GLU A 1 93 ? 5.101 2.657 -2.737 1.00 94.94 93 GLU A C 1
ATOM 737 O O . GLU A 1 93 ? 4.128 2.293 -3.401 1.00 94.94 93 GLU A O 1
ATOM 742 N N . ALA A 1 94 ? 6.286 2.052 -2.859 1.00 96.06 94 ALA A N 1
ATOM 743 C CA . ALA A 1 94 ? 6.395 0.771 -3.552 1.00 96.06 94 ALA A CA 1
ATOM 744 C C . ALA A 1 94 ? 5.554 -0.252 -2.782 1.00 96.06 94 ALA A C 1
ATOM 746 O O . ALA A 1 94 ? 5.819 -0.519 -1.610 1.00 96.06 94 ALA A O 1
ATOM 747 N N . ALA A 1 95 ? 4.513 -0.786 -3.407 1.00 97.62 95 ALA A N 1
ATOM 748 C CA . ALA A 1 95 ? 3.572 -1.672 -2.743 1.00 97.62 95 ALA A CA 1
ATOM 749 C C . ALA A 1 95 ? 3.059 -2.747 -3.694 1.00 97.62 95 ALA A C 1
ATOM 751 O O . ALA A 1 95 ? 3.000 -2.538 -4.904 1.00 97.62 95 ALA A O 1
ATOM 752 N N . LEU A 1 96 ? 2.663 -3.880 -3.115 1.00 98.19 96 LEU A N 1
ATOM 753 C CA . LEU A 1 96 ? 1.787 -4.841 -3.771 1.00 98.19 96 LEU A CA 1
ATOM 754 C C . LEU A 1 96 ? 0.341 -4.360 -3.685 1.00 98.19 96 LEU A C 1
ATOM 756 O O . LEU A 1 96 ? -0.085 -3.929 -2.615 1.00 98.19 96 LEU A O 1
ATOM 760 N N . LEU A 1 97 ? -0.398 -4.493 -4.780 1.00 97.62 97 LEU A N 1
ATOM 761 C CA . LEU A 1 97 ? -1.826 -4.193 -4.899 1.00 97.62 97 LEU A CA 1
ATOM 762 C C . LEU A 1 97 ? -2.512 -5.239 -5.801 1.00 97.62 97 LEU A C 1
ATOM 764 O O . LEU A 1 97 ? -1.803 -5.942 -6.530 1.00 97.62 97 LEU A O 1
ATOM 768 N N . PRO A 1 98 ? -3.855 -5.378 -5.780 1.00 97.88 98 PRO A N 1
ATOM 769 C CA . PRO A 1 98 ? -4.579 -6.184 -6.763 1.00 97.88 98 PRO A CA 1
ATOM 770 C C . PRO A 1 98 ? -4.185 -5.824 -8.196 1.00 97.88 98 PRO A C 1
ATOM 772 O O . PRO A 1 98 ? -4.086 -4.648 -8.538 1.00 97.88 98 PRO A O 1
ATOM 775 N N . VAL A 1 99 ? -3.981 -6.831 -9.045 1.00 97.50 99 VAL A N 1
ATOM 776 C CA . VAL A 1 99 ? -3.601 -6.611 -10.449 1.00 97.50 99 VAL A CA 1
ATOM 777 C C . VAL A 1 99 ? -4.657 -5.796 -11.205 1.00 97.50 99 VAL A C 1
ATOM 779 O O . VAL A 1 99 ? -4.307 -4.915 -11.984 1.00 97.50 99 VAL A O 1
ATOM 782 N N . ASP A 1 100 ? -5.935 -6.005 -10.885 1.00 97.31 100 ASP A N 1
ATOM 783 C CA . ASP A 1 100 ? -7.076 -5.323 -11.509 1.00 97.31 100 ASP A CA 1
ATOM 784 C C . ASP A 1 100 ? -7.130 -3.818 -11.206 1.00 97.31 100 ASP A C 1
ATOM 786 O O . ASP A 1 100 ? -7.828 -3.072 -11.897 1.00 97.31 100 ASP A O 1
ATOM 790 N N . ASP A 1 101 ? -6.385 -3.373 -10.189 1.00 98.00 101 ASP A N 1
ATOM 791 C CA . ASP A 1 101 ? -6.290 -1.972 -9.786 1.00 98.00 101 ASP A CA 1
ATOM 792 C C . ASP A 1 101 ? -5.134 -1.243 -10.487 1.00 98.00 101 ASP A C 1
ATOM 794 O O . ASP A 1 101 ? -5.048 -0.018 -10.408 1.00 98.00 101 ASP A O 1
ATOM 798 N N . TRP A 1 102 ? -4.263 -1.950 -11.217 1.00 97.94 102 TRP A N 1
ATOM 799 C CA . TRP A 1 102 ? -3.167 -1.332 -11.972 1.00 97.94 102 TRP A CA 1
ATOM 800 C C . TRP A 1 102 ? -3.628 -0.223 -12.938 1.00 97.94 102 TRP A C 1
ATOM 802 O O . TRP A 1 102 ? -3.012 0.848 -12.931 1.00 97.94 102 TRP A O 1
ATOM 812 N N . PRO A 1 103 ? -4.729 -0.385 -13.710 1.00 98.31 103 PRO A N 1
ATOM 813 C CA . PRO A 1 103 ? -5.211 0.662 -14.611 1.00 98.31 103 PRO A CA 1
ATOM 814 C C . PRO A 1 103 ? -5.615 1.952 -13.888 1.00 98.31 103 PRO A C 1
ATOM 816 O O . PRO A 1 103 ? -5.515 3.031 -14.470 1.00 98.31 103 PRO A O 1
ATOM 819 N N . LEU A 1 104 ? -5.991 1.871 -12.602 1.00 98.62 104 LEU A N 1
ATOM 820 C CA . LEU A 1 104 ? -6.333 3.041 -11.784 1.00 98.62 104 LEU A CA 1
ATOM 821 C C . LEU A 1 104 ? -5.131 3.964 -11.545 1.00 98.62 104 LEU A C 1
ATOM 823 O O . LEU A 1 104 ? -5.299 5.085 -11.073 1.00 98.62 104 LEU A O 1
ATOM 827 N N . LEU A 1 105 ? -3.913 3.507 -11.844 1.00 98.06 105 LEU A N 1
ATOM 828 C CA . LEU A 1 105 ? -2.673 4.242 -11.606 1.00 98.06 105 LEU A CA 1
ATOM 829 C C . LEU A 1 105 ? -2.044 4.790 -12.897 1.00 98.06 105 LEU A C 1
ATOM 831 O O . LEU A 1 105 ? -0.972 5.390 -12.841 1.00 98.06 105 LEU A O 1
ATOM 835 N N . ARG A 1 106 ? -2.716 4.671 -14.054 1.00 97.00 106 ARG A N 1
ATOM 836 C CA . ARG A 1 106 ? -2.202 5.189 -15.338 1.00 97.00 106 ARG A CA 1
ATOM 837 C C . ARG A 1 106 ? -1.991 6.696 -15.364 1.00 97.00 106 ARG A C 1
ATOM 839 O O . ARG A 1 106 ? -1.045 7.161 -15.993 1.00 97.00 106 ARG A O 1
ATOM 846 N N . TRP A 1 107 ? -2.831 7.462 -14.673 1.00 96.75 107 TRP A N 1
ATOM 847 C CA . TRP A 1 107 ? -2.632 8.907 -14.538 1.00 96.75 107 TRP A CA 1
ATOM 848 C C . TRP A 1 107 ? -1.260 9.223 -13.935 1.00 96.75 107 TRP A C 1
ATOM 850 O O . TRP A 1 107 ? -0.526 10.058 -14.454 1.00 96.75 107 TRP A O 1
ATOM 860 N N . ARG A 1 108 ? -0.855 8.456 -12.919 1.00 96.75 108 ARG A N 1
ATOM 861 C CA . ARG A 1 108 ? 0.445 8.579 -12.259 1.00 96.75 108 ARG A CA 1
ATOM 862 C C . ARG A 1 108 ? 1.588 8.101 -13.151 1.00 96.75 108 ARG A C 1
ATOM 864 O O . ARG A 1 108 ? 2.655 8.704 -13.154 1.00 96.75 108 ARG A O 1
ATOM 871 N N . MET A 1 109 ? 1.362 7.063 -13.951 1.00 97.75 109 MET A N 1
ATOM 872 C CA . MET A 1 109 ? 2.337 6.604 -14.947 1.00 97.75 109 MET A CA 1
ATOM 873 C C . MET A 1 109 ? 2.655 7.700 -15.970 1.00 97.75 109 MET A C 1
ATOM 875 O O . MET A 1 109 ? 3.823 7.923 -16.285 1.00 97.75 109 MET A O 1
ATOM 879 N N . ARG A 1 110 ? 1.642 8.454 -16.421 1.00 96.69 110 ARG A N 1
ATOM 880 C CA . ARG A 1 110 ? 1.845 9.610 -17.311 1.00 96.69 110 ARG A CA 1
ATOM 881 C C . ARG A 1 110 ? 2.597 10.758 -16.633 1.00 96.69 110 ARG A C 1
ATOM 883 O O . ARG A 1 110 ? 3.404 11.415 -17.286 1.00 96.69 110 ARG A O 1
ATOM 890 N N . GLU A 1 111 ? 2.397 10.972 -15.332 1.00 95.44 111 GLU A N 1
ATOM 891 C CA . GLU A 1 111 ? 3.191 11.938 -14.554 1.00 95.44 111 GLU A CA 1
ATOM 892 C C . GLU A 1 111 ? 4.661 11.505 -14.407 1.00 95.44 111 GLU A C 1
ATOM 894 O O . GLU A 1 111 ? 5.552 12.349 -14.319 1.00 95.44 111 GLU A O 1
ATOM 899 N N . TYR A 1 112 ? 4.934 10.198 -14.401 1.00 96.69 112 TYR A N 1
ATOM 900 C CA . TYR A 1 112 ? 6.265 9.624 -14.179 1.00 96.69 112 TYR A CA 1
ATOM 901 C C . TYR A 1 112 ? 6.971 9.166 -15.458 1.00 96.69 112 TYR A C 1
ATOM 903 O O . TYR A 1 112 ? 7.875 8.334 -15.383 1.00 96.69 112 TYR A O 1
ATOM 911 N N . THR A 1 113 ? 6.633 9.733 -16.619 1.00 94.88 113 THR A N 1
ATOM 912 C CA . THR A 1 113 ? 7.316 9.451 -17.901 1.00 94.88 113 THR A CA 1
ATOM 913 C C . THR A 1 113 ? 8.832 9.622 -17.822 1.00 94.88 113 THR A C 1
ATOM 915 O O . THR A 1 113 ? 9.572 8.811 -18.366 1.00 94.88 113 THR A O 1
ATOM 918 N N . HIS A 1 114 ? 9.302 10.615 -17.064 1.00 93.06 114 HIS A N 1
ATOM 919 C CA . HIS A 1 114 ? 10.726 10.857 -16.808 1.00 93.06 114 HIS A CA 1
ATOM 920 C C . HIS A 1 114 ? 11.174 10.358 -15.422 1.00 93.06 114 HIS A C 1
ATOM 922 O O . HIS A 1 114 ? 12.200 10.781 -14.900 1.00 93.06 114 HIS A O 1
ATOM 928 N N . GLY A 1 115 ? 10.399 9.463 -14.811 1.00 92.44 115 GLY A N 1
ATOM 929 C CA . GLY A 1 115 ? 10.634 8.913 -13.482 1.00 92.44 115 GLY A CA 1
ATOM 930 C C . GLY A 1 115 ? 10.104 9.775 -12.335 1.00 92.44 115 GLY A C 1
ATOM 931 O O . GLY A 1 115 ? 9.928 10.985 -12.442 1.00 92.44 115 GLY A O 1
ATOM 932 N N . ARG A 1 116 ? 9.872 9.121 -11.190 1.00 91.69 116 ARG A N 1
ATOM 933 C CA . ARG A 1 116 ? 9.483 9.775 -9.924 1.00 91.69 116 ARG A CA 1
ATOM 934 C C . ARG A 1 116 ? 10.616 10.634 -9.338 1.00 91.69 116 ARG A C 1
ATOM 936 O O . ARG A 1 116 ? 10.359 11.595 -8.620 1.00 91.69 116 ARG A O 1
ATOM 943 N N . TRP A 1 117 ? 11.865 10.273 -9.636 1.00 90.62 117 TRP A N 1
ATOM 944 C CA . TRP A 1 117 ? 13.088 10.957 -9.208 1.00 90.62 117 TRP A CA 1
ATOM 945 C C . TRP A 1 117 ? 14.147 10.865 -10.310 1.00 90.62 117 TRP A C 1
ATOM 947 O O . TRP A 1 117 ? 14.080 9.965 -11.145 1.00 90.62 117 TRP A O 1
ATOM 957 N N . GLY A 1 118 ? 15.151 11.747 -10.275 1.00 85.06 118 GLY A N 1
ATOM 958 C CA . GLY A 1 118 ? 16.238 11.737 -11.262 1.00 85.06 118 GLY A CA 1
ATOM 959 C C . GLY A 1 118 ? 15.792 12.173 -12.662 1.00 85.06 118 GLY A C 1
ATOM 960 O O . GLY A 1 118 ? 16.398 11.761 -13.645 1.00 85.06 118 GLY A O 1
ATOM 961 N N . THR A 1 119 ? 14.748 13.004 -12.756 1.00 90.31 119 THR A N 1
ATOM 962 C CA . THR A 1 119 ? 14.095 13.395 -14.019 1.00 90.31 119 THR A CA 1
ATOM 963 C C . THR A 1 119 ? 15.058 13.934 -15.066 1.00 90.31 119 THR A C 1
ATOM 965 O O . THR A 1 119 ? 14.947 13.595 -16.239 1.00 90.31 119 THR A O 1
ATOM 968 N N . GLU A 1 120 ? 16.034 14.736 -14.649 1.00 90.50 120 GLU A N 1
ATOM 969 C CA . GLU A 1 120 ? 17.018 15.326 -15.560 1.00 90.50 120 GLU A CA 1
ATOM 970 C C . GLU A 1 120 ? 18.006 14.289 -16.115 1.00 90.50 120 GLU A C 1
ATOM 972 O O . GLU A 1 120 ? 18.427 14.399 -17.264 1.00 90.50 120 GLU A O 1
ATOM 977 N N . ILE A 1 121 ? 18.316 13.237 -15.348 1.00 86.62 121 ILE A N 1
ATOM 978 C CA . ILE A 1 121 ? 19.142 12.115 -15.822 1.00 86.62 121 ILE A CA 1
ATOM 979 C C . ILE A 1 121 ? 18.382 11.352 -16.908 1.00 86.62 121 ILE A C 1
ATOM 981 O O . ILE A 1 121 ? 18.943 11.047 -17.954 1.00 86.62 121 ILE A O 1
ATOM 985 N N . VAL A 1 122 ? 17.094 11.082 -16.682 1.00 88.50 122 VAL A N 1
ATOM 986 C CA . VAL A 1 122 ? 16.255 10.327 -17.622 1.00 88.50 122 VAL A CA 1
ATOM 987 C C . VAL A 1 122 ? 16.041 11.111 -18.915 1.00 88.50 122 VAL A C 1
ATOM 989 O O . VAL A 1 122 ? 16.236 10.561 -19.992 1.00 88.50 122 VAL A O 1
ATOM 992 N N . LYS A 1 123 ? 15.725 12.411 -18.826 1.00 91.38 123 LYS A N 1
ATOM 993 C CA . LYS A 1 123 ? 15.567 13.289 -20.000 1.00 91.38 123 LYS A CA 1
ATOM 994 C C . LYS A 1 123 ? 16.819 13.344 -20.875 1.00 91.38 123 LYS A C 1
ATOM 996 O O . LYS A 1 123 ? 16.707 13.384 -22.094 1.00 91.38 123 LYS A O 1
ATOM 1001 N N . ARG A 1 124 ? 18.009 13.353 -20.265 1.00 90.69 124 ARG A N 1
ATOM 1002 C CA . ARG A 1 124 ? 19.285 13.373 -20.997 1.00 90.69 124 ARG A CA 1
ATOM 1003 C C . ARG A 1 124 ? 19.597 12.043 -21.692 1.00 90.69 124 ARG A C 1
ATOM 1005 O O . ARG A 1 124 ? 20.394 12.024 -22.622 1.00 90.69 124 ARG A O 1
ATOM 1012 N N . ASN A 1 125 ? 18.976 10.955 -21.248 1.00 88.56 125 ASN A N 1
ATOM 1013 C CA . ASN A 1 125 ? 19.265 9.589 -21.667 1.00 88.56 125 ASN A CA 1
ATOM 1014 C C . ASN A 1 125 ? 18.078 8.955 -22.424 1.00 88.56 125 ASN A C 1
ATOM 1016 O O . ASN A 1 125 ? 17.750 7.792 -22.197 1.00 88.56 125 ASN A O 1
ATOM 1020 N N . GLY A 1 126 ? 17.433 9.708 -23.325 1.00 88.56 126 GLY A N 1
ATOM 1021 C CA . GLY A 1 126 ? 16.310 9.219 -24.142 1.00 88.56 126 GLY A CA 1
ATOM 1022 C C . GLY A 1 126 ? 16.653 7.951 -24.935 1.00 88.56 126 GLY A C 1
ATOM 1023 O O . GLY A 1 126 ? 15.985 6.933 -24.775 1.00 88.56 126 GLY A O 1
ATOM 1024 N N . ASP A 1 127 ? 17.765 7.964 -25.675 1.00 92.12 127 ASP A N 1
ATOM 1025 C CA . ASP A 1 127 ? 18.239 6.811 -26.460 1.00 92.12 127 ASP A CA 1
ATOM 1026 C C . ASP A 1 127 ? 18.519 5.571 -25.592 1.00 92.12 127 ASP A C 1
ATOM 1028 O O . ASP A 1 127 ? 18.371 4.431 -26.034 1.00 92.12 127 ASP A O 1
ATOM 1032 N N . LEU A 1 128 ? 18.931 5.768 -24.332 1.00 93.12 128 LEU A N 1
ATOM 1033 C CA . LEU A 1 128 ? 19.158 4.663 -23.399 1.00 93.12 128 LEU A CA 1
ATOM 1034 C C . LEU A 1 128 ? 17.839 3.976 -23.021 1.00 93.12 128 LEU A C 1
ATOM 1036 O O . LEU A 1 128 ? 17.835 2.773 -22.776 1.00 93.12 128 LEU A O 1
ATOM 1040 N N . ALA A 1 129 ? 16.720 4.704 -22.992 1.00 94.50 129 ALA A N 1
ATOM 1041 C CA . ALA A 1 129 ? 15.416 4.123 -22.696 1.00 94.50 129 ALA A CA 1
ATOM 1042 C C . ALA A 1 129 ? 15.003 3.106 -23.769 1.00 94.50 129 ALA A C 1
ATOM 1044 O O . ALA A 1 129 ? 14.605 1.991 -23.430 1.00 94.50 129 ALA A O 1
ATOM 1045 N N . GLU A 1 130 ? 15.178 3.453 -25.046 1.00 94.94 130 GLU A N 1
ATOM 1046 C CA . GLU A 1 130 ? 14.905 2.553 -26.173 1.00 94.94 130 GLU A CA 1
ATOM 1047 C C . GLU A 1 130 ? 15.810 1.317 -26.135 1.00 94.94 130 GLU A C 1
ATOM 1049 O O . GLU A 1 130 ? 15.329 0.187 -26.245 1.00 94.94 130 GLU A O 1
ATOM 1054 N N . LYS A 1 131 ? 17.108 1.512 -25.870 1.00 96.12 131 LYS A N 1
ATOM 1055 C CA . LYS A 1 131 ? 18.076 0.414 -25.714 1.00 96.12 131 LYS A CA 1
ATOM 1056 C C . LYS A 1 131 ? 17.721 -0.533 -24.570 1.00 96.12 131 LYS A C 1
ATOM 1058 O O . LYS A 1 131 ? 17.845 -1.743 -24.724 1.00 96.12 131 LYS A O 1
ATOM 1063 N N . ILE A 1 132 ? 17.261 -0.011 -23.432 1.00 96.94 132 ILE A N 1
ATOM 1064 C CA . ILE A 1 132 ? 16.830 -0.836 -22.294 1.00 96.94 132 ILE A CA 1
ATOM 1065 C C . ILE A 1 132 ? 15.602 -1.674 -22.660 1.00 96.94 132 ILE A C 1
ATOM 1067 O O . ILE A 1 132 ? 15.556 -2.856 -22.322 1.00 96.94 132 ILE A O 1
ATOM 1071 N N . VAL A 1 133 ? 14.616 -1.089 -23.347 1.00 97.88 133 VAL A N 1
ATOM 1072 C CA . VAL A 1 133 ? 13.421 -1.820 -23.800 1.00 97.88 133 VAL A CA 1
ATOM 1073 C C . VAL A 1 133 ? 13.811 -2.938 -24.771 1.00 97.88 133 VAL A C 1
ATOM 1075 O O . VAL A 1 133 ? 13.365 -4.070 -24.589 1.00 97.88 133 VAL A O 1
ATOM 1078 N N . ALA A 1 134 ? 14.691 -2.656 -25.739 1.00 97.50 134 ALA A N 1
ATOM 1079 C CA . ALA A 1 134 ? 15.204 -3.657 -26.675 1.00 97.50 134 ALA A CA 1
ATOM 1080 C C . ALA A 1 134 ? 15.968 -4.786 -25.958 1.00 97.50 134 ALA A C 1
ATOM 1082 O O . ALA A 1 134 ? 15.664 -5.960 -26.159 1.00 97.50 134 ALA A O 1
ATOM 1083 N N . ALA A 1 135 ? 16.877 -4.441 -25.041 1.00 96.94 135 ALA A N 1
ATOM 1084 C CA . ALA A 1 135 ? 17.625 -5.419 -24.254 1.00 96.94 135 ALA A CA 1
ATOM 1085 C C . ALA A 1 135 ? 16.701 -6.335 -23.434 1.00 96.94 135 ALA A C 1
ATOM 1087 O O . ALA A 1 135 ? 16.897 -7.546 -23.398 1.00 96.94 135 ALA A O 1
ATOM 1088 N N . ILE A 1 136 ? 15.659 -5.789 -22.799 1.00 98.00 136 ILE A N 1
ATOM 1089 C CA . ILE A 1 136 ? 14.672 -6.589 -22.054 1.00 98.00 136 ILE A CA 1
ATOM 1090 C C . ILE A 1 136 ? 13.842 -7.470 -22.995 1.00 98.00 136 ILE A C 1
ATOM 1092 O O . ILE A 1 136 ? 13.520 -8.608 -22.645 1.00 98.00 136 ILE A O 1
ATOM 1096 N N . ALA A 1 137 ? 13.501 -6.986 -24.191 1.00 97.88 137 ALA A N 1
ATOM 1097 C CA . ALA A 1 137 ? 12.765 -7.781 -25.169 1.00 97.88 137 ALA A CA 1
ATOM 1098 C C . ALA A 1 137 ? 13.531 -9.061 -25.560 1.00 97.88 137 ALA A C 1
ATOM 1100 O O . ALA A 1 137 ? 12.889 -10.106 -25.720 1.00 97.88 137 ALA A O 1
ATOM 1101 N N . GLU A 1 138 ? 14.864 -8.983 -25.639 1.00 96.94 138 GLU A N 1
ATOM 1102 C CA . GLU A 1 138 ? 15.785 -10.092 -25.933 1.00 96.94 138 GLU A CA 1
ATOM 1103 C C . GLU A 1 138 ? 16.082 -10.978 -24.714 1.00 96.94 138 GLU A C 1
ATOM 1105 O O . GLU A 1 138 ? 15.939 -12.198 -24.784 1.00 96.94 138 GLU A O 1
ATOM 1110 N N . LEU A 1 139 ? 16.482 -10.377 -23.588 1.00 96.56 139 LEU A N 1
ATOM 1111 C CA . LEU A 1 139 ? 16.907 -11.093 -22.379 1.00 96.56 139 LEU A CA 1
ATOM 1112 C C . LEU A 1 139 ? 15.740 -11.706 -21.596 1.00 96.56 139 LEU A C 1
ATOM 1114 O O . LEU A 1 139 ? 15.921 -12.678 -20.860 1.00 96.56 139 LEU A O 1
ATOM 1118 N N . GLY A 1 140 ? 14.555 -11.101 -21.693 1.00 97.31 140 GLY A N 1
ATOM 1119 C CA . GLY A 1 140 ? 13.467 -11.317 -20.746 1.00 97.31 140 GLY A CA 1
ATOM 1120 C C . GLY A 1 140 ? 13.733 -10.662 -19.378 1.00 97.31 140 GLY A C 1
ATOM 1121 O O . GLY A 1 140 ? 14.543 -9.730 -19.273 1.00 97.31 140 GLY A O 1
ATOM 1122 N N . PRO A 1 141 ? 13.059 -11.133 -18.307 1.00 97.56 141 PRO A N 1
ATOM 1123 C CA . PRO A 1 141 ? 13.135 -10.544 -16.972 1.00 97.56 141 PRO A CA 1
ATOM 1124 C C . PRO A 1 141 ? 14.565 -10.335 -16.460 1.00 97.56 141 PRO A C 1
ATOM 1126 O O . PRO A 1 141 ? 15.263 -11.296 -16.141 1.00 97.56 141 PRO A O 1
ATOM 1129 N N . SER A 1 142 ? 14.978 -9.076 -16.298 1.00 97.94 142 SER A N 1
ATOM 1130 C CA . SER A 1 142 ? 16.375 -8.729 -15.997 1.00 97.94 142 SER A CA 1
ATOM 1131 C C . SER A 1 142 ? 16.501 -7.637 -14.941 1.00 97.94 142 SER A C 1
ATOM 1133 O O . SER A 1 142 ? 15.694 -6.712 -14.866 1.00 97.94 142 SER A O 1
ATOM 1135 N N . THR A 1 143 ? 17.523 -7.718 -14.092 1.00 97.19 143 THR A N 1
ATOM 1136 C CA . THR A 1 143 ? 17.908 -6.615 -13.199 1.00 97.19 143 THR A CA 1
ATOM 1137 C C . THR A 1 143 ? 18.580 -5.488 -13.981 1.00 97.19 143 THR A C 1
ATOM 1139 O O . THR A 1 143 ? 19.122 -5.701 -15.060 1.00 97.19 143 THR A O 1
ATOM 1142 N N . ALA A 1 144 ? 18.635 -4.287 -13.396 1.00 93.56 144 ALA A N 1
ATOM 1143 C CA . ALA A 1 144 ? 19.360 -3.165 -14.000 1.00 93.56 144 ALA A CA 1
ATOM 1144 C C . ALA A 1 144 ? 20.838 -3.486 -14.294 1.00 93.56 144 ALA A C 1
ATOM 1146 O O . ALA A 1 144 ? 21.347 -3.047 -15.313 1.00 93.56 144 ALA A O 1
ATOM 1147 N N . GLY A 1 145 ? 21.500 -4.280 -13.442 1.00 92.81 145 GLY A N 1
ATOM 1148 C CA . GLY A 1 145 ? 22.893 -4.683 -13.663 1.00 92.81 145 GLY A CA 1
ATOM 1149 C C . GLY A 1 145 ? 23.061 -5.702 -14.794 1.00 92.81 145 GLY A C 1
ATOM 1150 O O . GLY A 1 145 ? 24.047 -5.647 -15.515 1.00 92.81 145 GLY A O 1
ATOM 1151 N N . GLN A 1 146 ? 22.094 -6.606 -14.991 1.00 95.06 146 GLN A N 1
ATOM 1152 C CA . GLN A 1 146 ? 22.101 -7.523 -16.141 1.00 95.06 146 GLN A CA 1
ATOM 1153 C C . GLN A 1 146 ? 21.849 -6.778 -17.454 1.00 95.06 146 GLN A C 1
ATOM 1155 O O . GLN A 1 146 ? 22.508 -7.064 -18.446 1.00 95.06 146 GLN A O 1
ATOM 1160 N N . ILE A 1 147 ? 20.943 -5.796 -17.440 1.00 95.38 147 ILE A N 1
ATOM 1161 C CA . ILE A 1 147 ? 20.699 -4.919 -18.590 1.00 95.38 147 ILE A CA 1
ATOM 1162 C C . ILE A 1 147 ? 21.969 -4.128 -18.918 1.00 95.38 147 ILE A C 1
ATOM 1164 O O . ILE A 1 147 ? 22.386 -4.093 -20.067 1.00 95.38 147 ILE A O 1
ATOM 1168 N N . GLU A 1 148 ? 22.617 -3.540 -17.910 1.00 91.19 148 GLU A N 1
ATOM 1169 C CA . GLU A 1 148 ? 23.875 -2.805 -18.078 1.00 91.19 148 GLU A CA 1
ATOM 1170 C C . GLU A 1 148 ? 24.975 -3.693 -18.672 1.00 91.19 148 GLU A C 1
ATOM 1172 O O . GLU A 1 148 ? 25.574 -3.313 -19.669 1.00 91.19 148 GLU A O 1
ATOM 1177 N N . ALA A 1 149 ? 25.165 -4.910 -18.156 1.00 90.88 149 ALA A N 1
ATOM 1178 C CA . ALA A 1 149 ? 26.146 -5.852 -18.695 1.00 90.88 149 ALA A CA 1
ATOM 1179 C C . ALA A 1 149 ? 25.867 -6.260 -20.156 1.00 90.88 149 ALA A C 1
ATOM 1181 O O . ALA A 1 149 ? 26.807 -6.433 -20.928 1.00 90.88 149 ALA A O 1
ATOM 1182 N N . HIS A 1 150 ? 24.595 -6.399 -20.548 1.00 90.75 150 HIS A N 1
ATOM 1183 C CA . HIS A 1 150 ? 24.210 -6.679 -21.939 1.00 90.75 150 HIS A CA 1
ATOM 1184 C C . HIS A 1 150 ? 24.503 -5.496 -22.861 1.00 90.75 150 HIS A C 1
ATOM 1186 O O . HIS A 1 150 ? 25.038 -5.682 -23.947 1.00 90.75 150 HIS A O 1
ATOM 1192 N N . LEU A 1 151 ? 24.219 -4.274 -22.404 1.00 87.81 151 LEU A N 1
ATOM 1193 C CA . LEU A 1 151 ? 24.501 -3.053 -23.161 1.00 87.81 151 LEU A CA 1
ATOM 1194 C C . LEU A 1 151 ? 26.007 -2.748 -23.252 1.00 87.81 151 LEU A C 1
ATOM 1196 O O . LEU A 1 151 ? 26.454 -2.210 -24.258 1.00 87.81 151 LEU A O 1
ATOM 1200 N N . GLU A 1 152 ? 26.797 -3.093 -22.230 1.00 80.44 152 GLU A N 1
ATOM 1201 C CA . GLU A 1 152 ? 28.265 -2.953 -22.223 1.00 80.44 152 GLU A CA 1
ATOM 1202 C C . GLU A 1 152 ? 28.985 -4.014 -23.071 1.00 80.44 152 GLU A C 1
ATOM 1204 O O . GLU A 1 152 ? 30.134 -3.806 -23.469 1.00 80.44 152 GLU A O 1
ATOM 1209 N N . ALA A 1 153 ? 28.335 -5.146 -23.365 1.00 61.66 153 ALA A N 1
ATOM 1210 C CA . ALA A 1 153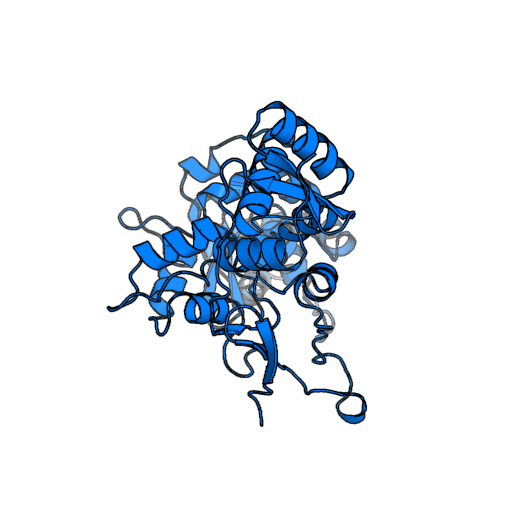 ? 28.838 -6.116 -24.336 1.00 61.66 153 ALA A CA 1
ATOM 1211 C C . ALA A 1 153 ? 28.827 -5.554 -25.777 1.00 61.66 153 ALA A C 1
ATOM 1213 O O . ALA A 1 153 ? 29.477 -6.120 -26.659 1.00 61.66 153 ALA A O 1
ATOM 1214 N N . GLU A 1 154 ? 28.166 -4.409 -26.003 1.00 52.19 154 GLU A N 1
ATOM 1215 C CA . GLU A 1 154 ? 28.306 -3.579 -27.199 1.00 52.19 154 GLU A CA 1
ATOM 1216 C C . GLU A 1 154 ? 29.413 -2.511 -27.026 1.00 52.19 154 GLU A C 1
ATOM 1218 O O . GLU A 1 154 ? 29.570 -1.916 -25.956 1.00 52.19 154 GLU A O 1
ATOM 1223 N N . PRO A 1 155 ? 30.228 -2.212 -28.055 1.00 40.81 155 PRO A N 1
ATOM 1224 C CA . PRO A 1 155 ? 31.453 -1.444 -27.856 1.00 40.81 155 PRO A CA 1
ATOM 1225 C C . PRO A 1 155 ? 31.196 0.066 -27.680 1.00 40.81 155 PRO A C 1
ATOM 1227 O O . PRO A 1 155 ? 31.054 0.773 -28.679 1.00 40.81 155 PRO A O 1
ATOM 1230 N N . ARG A 1 156 ? 31.246 0.592 -26.435 1.00 46.09 156 ARG A N 1
ATOM 1231 C CA . ARG A 1 156 ? 31.865 1.902 -26.072 1.00 46.09 156 ARG A CA 1
ATOM 1232 C C . ARG A 1 156 ? 31.780 2.294 -24.578 1.00 46.09 156 ARG A C 1
ATOM 1234 O O . ARG A 1 156 ? 30.702 2.369 -24.016 1.00 46.09 156 ARG A O 1
ATOM 1241 N N . GLY A 1 157 ? 32.919 2.776 -24.051 1.00 40.75 157 GLY A N 1
ATOM 1242 C CA . GLY A 1 157 ? 33.043 4.103 -23.408 1.00 40.75 157 GLY A CA 1
ATOM 1243 C C . GLY A 1 157 ? 32.820 4.274 -21.891 1.00 40.75 157 GLY A C 1
ATOM 1244 O O . GLY A 1 157 ? 31.701 4.477 -21.459 1.00 40.75 157 GLY A O 1
ATOM 1245 N N . ALA A 1 158 ? 33.938 4.346 -21.149 1.00 42.09 158 ALA A N 1
ATOM 1246 C CA . ALA A 1 158 ? 34.212 4.941 -19.819 1.00 42.09 158 ALA A CA 1
ATOM 1247 C C . ALA A 1 158 ? 33.158 4.895 -18.679 1.00 42.09 158 ALA A C 1
ATOM 1249 O O . ALA A 1 158 ? 32.121 5.551 -18.704 1.00 42.09 158 ALA A O 1
ATOM 1250 N N . LYS A 1 159 ? 33.564 4.239 -17.579 1.00 47.47 159 LYS A N 1
ATOM 1251 C CA . LYS A 1 159 ? 32.842 4.093 -16.303 1.00 47.47 159 LYS A CA 1
ATOM 1252 C C . LYS A 1 159 ? 32.684 5.417 -15.542 1.00 47.47 159 LYS A C 1
ATOM 1254 O O . LYS A 1 159 ? 33.669 6.104 -15.272 1.00 47.47 159 LYS A O 1
ATOM 1259 N N . GLY A 1 160 ? 31.455 5.716 -15.120 1.00 48.88 160 GLY A N 1
ATOM 1260 C CA . GLY A 1 160 ? 31.157 6.720 -14.093 1.00 48.88 160 GLY A CA 1
ATOM 1261 C C . GLY A 1 160 ? 31.472 6.230 -12.665 1.00 48.88 160 GLY A C 1
ATOM 1262 O O . GLY A 1 160 ? 31.782 5.053 -12.464 1.00 48.88 160 GLY A O 1
ATOM 1263 N N . PRO A 1 161 ? 31.429 7.118 -11.655 1.00 43.22 161 PRO A N 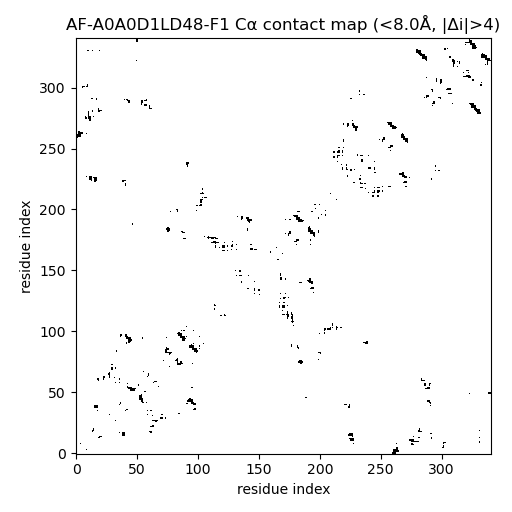1
ATOM 1264 C CA . PRO A 1 161 ? 31.821 6.797 -10.282 1.00 43.22 161 PRO A CA 1
ATOM 1265 C C . PRO A 1 161 ? 30.919 5.733 -9.626 1.00 43.22 161 PRO A C 1
ATOM 1267 O O . PRO A 1 161 ? 29.696 5.786 -9.717 1.00 43.22 161 PRO A O 1
ATOM 1270 N N . TRP A 1 162 ? 31.550 4.796 -8.908 1.00 42.03 162 TRP A N 1
ATOM 1271 C CA . TRP A 1 162 ? 30.976 3.561 -8.333 1.00 42.03 162 TRP A CA 1
ATOM 1272 C C . TRP A 1 162 ? 29.906 3.804 -7.244 1.00 42.03 162 TRP A C 1
ATOM 1274 O O . TRP A 1 162 ? 29.136 2.914 -6.895 1.00 42.03 162 TRP A O 1
ATOM 1284 N N . TRP A 1 163 ? 29.815 5.011 -6.688 1.00 35.56 163 TRP A N 1
ATOM 1285 C CA . TRP A 1 163 ? 28.902 5.357 -5.590 1.00 35.56 163 TRP A CA 1
ATOM 1286 C C . TRP A 1 163 ? 27.737 6.227 -6.079 1.00 35.56 163 TRP A C 1
ATOM 1288 O O . TRP A 1 163 ? 27.567 7.379 -5.682 1.00 35.56 163 TRP A O 1
ATOM 1298 N N . GLY A 1 164 ? 26.916 5.641 -6.948 1.00 53.16 164 GLY A N 1
ATOM 1299 C CA . GLY A 1 164 ? 25.670 6.206 -7.459 1.00 53.16 164 GLY A CA 1
ATOM 1300 C C . GLY A 1 164 ? 24.839 5.129 -8.157 1.00 53.16 164 GLY A C 1
ATOM 1301 O O . GLY A 1 164 ? 25.353 4.075 -8.521 1.00 53.16 164 GLY A O 1
ATOM 1302 N N . ARG A 1 165 ? 23.532 5.357 -8.328 1.00 65.88 165 ARG A N 1
ATOM 1303 C CA . ARG A 1 165 ? 22.741 4.532 -9.258 1.00 65.88 165 ARG A CA 1
ATOM 1304 C C . ARG A 1 165 ? 23.248 4.817 -10.676 1.00 65.88 165 ARG A C 1
ATOM 1306 O O . ARG A 1 165 ? 23.350 5.993 -11.014 1.00 65.88 165 ARG A O 1
ATOM 1313 N N . SER A 1 166 ? 23.526 3.781 -11.473 1.00 85.44 166 SER A N 1
ATOM 1314 C CA . SER A 1 166 ? 23.879 3.948 -12.890 1.00 85.44 166 SER A CA 1
ATOM 1315 C C . SER A 1 166 ? 22.740 4.612 -13.668 1.00 85.44 166 SER A C 1
ATOM 1317 O O . SER A 1 166 ? 21.572 4.531 -13.265 1.00 85.44 166 SER A O 1
ATOM 1319 N N . ASP A 1 167 ? 23.062 5.256 -14.790 1.00 88.38 167 ASP A N 1
ATOM 1320 C CA . ASP A 1 167 ? 22.059 5.842 -15.688 1.00 88.38 167 ASP A CA 1
ATOM 1321 C C . ASP A 1 167 ? 21.067 4.765 -16.149 1.00 88.38 167 ASP A C 1
ATOM 1323 O O . ASP A 1 167 ? 19.857 4.985 -16.093 1.00 88.38 167 ASP A O 1
ATOM 1327 N N . THR A 1 168 ? 21.546 3.545 -16.428 1.00 91.50 168 THR A N 1
ATOM 1328 C CA . THR A 1 168 ? 20.707 2.365 -16.700 1.00 91.50 168 THR A CA 1
ATOM 1329 C C . THR A 1 168 ? 19.706 2.110 -15.578 1.00 91.50 168 THR A C 1
ATOM 1331 O O . THR A 1 168 ? 18.513 1.921 -15.819 1.00 91.50 168 THR A O 1
ATOM 1334 N N . LYS A 1 169 ? 20.148 2.161 -14.316 1.00 91.62 169 LYS A N 1
ATOM 1335 C CA . LYS A 1 169 ? 19.264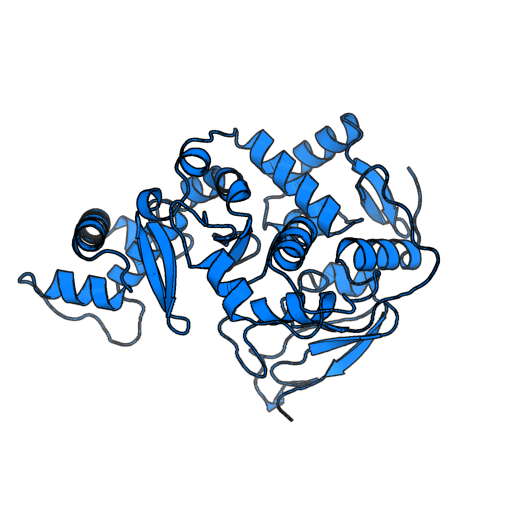 1.985 -13.160 1.00 91.62 169 LYS A CA 1
ATOM 1336 C C . LYS A 1 169 ? 18.278 3.145 -12.989 1.00 91.62 169 LYS A C 1
ATOM 1338 O O . LYS A 1 169 ? 17.192 2.920 -12.448 1.00 91.62 169 LYS A O 1
ATOM 1343 N N . TRP A 1 170 ? 18.625 4.376 -13.357 1.00 93.31 170 TRP A N 1
ATOM 1344 C CA . TRP A 1 170 ? 17.684 5.504 -13.343 1.00 93.31 170 TRP A CA 1
ATOM 1345 C C . TRP A 1 170 ? 16.624 5.360 -14.430 1.00 93.31 170 TRP A C 1
ATOM 1347 O O . TRP A 1 170 ? 15.433 5.409 -14.120 1.00 93.31 170 TRP A O 1
ATOM 1357 N N . VAL A 1 171 ? 17.048 5.102 -15.665 1.00 95.44 171 VAL A N 1
ATOM 1358 C CA . VAL A 1 171 ? 16.162 4.985 -16.826 1.00 95.44 171 VAL A CA 1
ATOM 1359 C C . VAL A 1 171 ? 15.256 3.755 -16.721 1.00 95.44 171 VAL A C 1
ATOM 1361 O O . VAL A 1 171 ? 14.051 3.887 -16.908 1.00 95.44 171 VAL A O 1
ATOM 1364 N N . ALA A 1 172 ? 15.761 2.590 -16.295 1.00 96.75 172 ALA A N 1
ATOM 1365 C CA . ALA A 1 172 ? 14.923 1.404 -16.072 1.00 96.75 172 ALA A CA 1
ATOM 1366 C C . ALA A 1 172 ? 13.829 1.638 -15.011 1.00 96.75 172 ALA A C 1
ATOM 1368 O O . ALA A 1 172 ? 12.723 1.113 -15.109 1.00 96.75 172 ALA A O 1
ATOM 1369 N N . GLU A 1 173 ? 14.103 2.455 -13.989 1.00 96.12 173 GLU A N 1
ATOM 1370 C CA . GLU A 1 173 ? 13.099 2.796 -12.974 1.00 96.12 173 GLU A CA 1
ATOM 1371 C C . GLU A 1 173 ? 12.129 3.880 -13.419 1.00 96.12 173 GLU A C 1
ATOM 1373 O O . GLU A 1 173 ? 10.989 3.885 -12.952 1.00 96.12 173 GLU A O 1
ATOM 1378 N N . ALA A 1 174 ? 12.538 4.755 -14.334 1.00 97.12 174 ALA A N 1
ATOM 1379 C CA . ALA A 1 174 ? 11.620 5.655 -15.013 1.00 97.12 174 ALA A CA 1
ATOM 1380 C C . ALA A 1 174 ? 10.662 4.882 -15.920 1.00 97.12 174 ALA A C 1
ATOM 1382 O O . ALA A 1 174 ? 9.458 5.043 -15.767 1.00 97.12 174 ALA A O 1
ATOM 1383 N N . LEU A 1 175 ? 11.178 3.965 -16.743 1.00 97.88 175 LEU A N 1
ATOM 1384 C CA . LEU A 1 175 ? 10.379 3.065 -17.580 1.00 97.88 175 LEU A CA 1
ATOM 1385 C C . LEU A 1 175 ? 9.418 2.195 -16.756 1.00 97.88 175 LEU A C 1
ATOM 1387 O O . LEU A 1 175 ? 8.279 1.965 -17.154 1.00 97.88 175 LEU A O 1
ATOM 1391 N N . TRP A 1 176 ? 9.847 1.742 -15.576 1.00 98.25 176 TRP A N 1
ATOM 1392 C CA . TRP A 1 176 ? 8.970 1.050 -14.630 1.00 98.25 176 TRP A CA 1
ATOM 1393 C C . TRP A 1 176 ? 7.890 1.970 -14.043 1.00 98.25 176 TRP A C 1
ATOM 1395 O O . TRP A 1 176 ? 6.718 1.609 -13.955 1.00 98.25 176 TRP A O 1
ATOM 1405 N N . SER A 1 177 ? 8.270 3.189 -13.652 1.00 97.81 177 SER A N 1
ATOM 1406 C CA . SER A 1 177 ? 7.338 4.165 -13.075 1.00 97.81 177 SER A CA 1
ATOM 1407 C C . SER A 1 177 ? 6.323 4.675 -14.103 1.00 97.81 177 SER A C 1
ATOM 1409 O O . SER A 1 177 ? 5.194 4.976 -13.721 1.00 97.81 177 SER A O 1
ATOM 1411 N N . SER A 1 178 ? 6.700 4.737 -15.381 1.00 97.56 178 SER A N 1
ATOM 1412 C CA . SER A 1 178 ? 5.849 5.144 -16.503 1.00 97.56 178 SER A CA 1
ATOM 1413 C C . SER A 1 178 ? 4.993 4.013 -17.076 1.00 97.56 178 SER A C 1
ATOM 1415 O O . SER A 1 178 ? 4.189 4.253 -17.973 1.00 97.56 178 SER A O 1
ATOM 1417 N N . GLY A 1 179 ? 5.137 2.791 -16.554 1.00 97.44 179 GLY A N 1
ATOM 1418 C CA . GLY A 1 179 ? 4.342 1.636 -16.964 1.00 97.44 179 GLY A CA 1
ATOM 1419 C C . GLY A 1 179 ? 4.784 0.977 -18.273 1.00 97.44 179 GLY A C 1
ATOM 1420 O O . GLY A 1 179 ? 4.073 0.095 -18.736 1.00 97.44 179 GLY A O 1
ATOM 1421 N N . VAL A 1 180 ? 5.932 1.356 -18.850 1.00 98.06 180 VAL A N 1
ATOM 1422 C CA . VAL A 1 180 ? 6.541 0.634 -19.987 1.00 98.06 180 VAL A CA 1
ATOM 1423 C C . VAL A 1 180 ? 7.104 -0.708 -19.518 1.00 98.06 180 VAL A C 1
ATOM 1425 O O . VAL A 1 180 ? 6.908 -1.744 -20.147 1.00 98.06 180 VAL A O 1
ATOM 1428 N N . LEU A 1 181 ? 7.776 -0.691 -18.367 1.00 98.44 181 LEU A N 1
ATOM 1429 C CA . LEU A 1 181 ? 8.238 -1.889 -17.677 1.00 98.44 181 LEU A CA 1
ATOM 1430 C C . LEU A 1 181 ? 7.392 -2.139 -16.432 1.00 98.44 181 LEU A C 1
ATOM 1432 O O . LEU A 1 181 ? 6.797 -1.230 -15.854 1.00 98.44 181 LEU A O 1
ATOM 1436 N N . THR A 1 182 ? 7.409 -3.374 -15.951 1.00 98.06 182 THR A N 1
ATOM 1437 C CA . THR A 1 182 ? 6.877 -3.730 -14.634 1.00 98.06 182 THR A CA 1
ATOM 1438 C C . THR A 1 182 ? 7.787 -4.734 -13.925 1.00 98.06 182 THR A C 1
ATOM 1440 O O . THR A 1 182 ? 8.815 -5.154 -14.455 1.00 98.06 182 THR A O 1
ATOM 1443 N N . THR A 1 183 ? 7.451 -5.092 -12.686 1.00 97.94 183 THR A N 1
ATOM 1444 C CA . THR A 1 183 ? 8.165 -6.138 -11.947 1.00 97.94 183 THR A CA 1
ATOM 1445 C C . THR A 1 183 ? 7.656 -7.513 -12.374 1.00 97.94 183 THR A C 1
ATOM 1447 O O . THR A 1 183 ? 6.605 -7.963 -11.907 1.00 97.94 183 THR A O 1
ATOM 1450 N N . ALA A 1 184 ? 8.429 -8.231 -13.190 1.00 97.25 184 ALA A N 1
ATOM 1451 C CA . ALA A 1 184 ? 8.147 -9.636 -13.474 1.00 97.25 184 ALA A CA 1
ATOM 1452 C C . ALA A 1 184 ? 8.319 -10.485 -12.210 1.00 97.25 184 ALA A C 1
ATOM 1454 O O . ALA A 1 184 ? 7.410 -11.206 -11.807 1.00 97.25 184 ALA A O 1
ATOM 1455 N N . THR A 1 185 ? 9.455 -10.351 -11.530 1.00 96.56 185 THR A N 1
ATOM 1456 C CA . THR A 1 185 ? 9.726 -11.068 -10.282 1.00 96.56 185 THR A CA 1
ATOM 1457 C C . THR A 1 185 ? 10.731 -10.314 -9.418 1.00 96.56 185 THR A C 1
ATOM 1459 O O . THR A 1 185 ? 11.361 -9.337 -9.843 1.00 96.56 185 THR A O 1
ATOM 1462 N N . ARG A 1 186 ? 10.901 -10.782 -8.184 1.00 94.25 186 ARG A N 1
ATOM 1463 C CA . ARG A 1 186 ? 11.980 -10.370 -7.294 1.00 94.25 186 ARG A CA 1
ATOM 1464 C C . ARG A 1 186 ? 12.778 -11.595 -6.873 1.00 94.25 186 ARG A C 1
ATOM 1466 O O . ARG A 1 186 ? 12.221 -12.539 -6.330 1.00 94.25 186 ARG A O 1
ATOM 1473 N N . VAL A 1 187 ? 14.094 -11.540 -7.064 1.00 90.12 187 VAL A N 1
ATOM 1474 C CA . VAL A 1 187 ? 15.027 -12.517 -6.483 1.00 90.12 187 VAL A CA 1
ATOM 1475 C C . VAL A 1 187 ? 15.781 -11.802 -5.376 1.00 90.12 187 VAL A C 1
ATOM 1477 O O . VAL A 1 187 ? 16.370 -10.737 -5.585 1.00 90.12 187 VAL A O 1
ATOM 1480 N N . GLY A 1 188 ? 15.677 -12.317 -4.152 1.00 86.06 188 GLY A N 1
ATOM 1481 C CA . GLY A 1 188 ? 16.024 -11.518 -2.983 1.00 86.06 188 GLY A CA 1
ATOM 1482 C C . GLY A 1 188 ? 15.153 -10.258 -2.949 1.00 86.06 188 GLY A C 1
ATOM 1483 O O . GLY A 1 188 ? 13.933 -10.363 -2.874 1.00 86.06 188 GLY A O 1
ATOM 1484 N N . PHE A 1 189 ? 15.755 -9.068 -2.954 1.00 86.00 189 PHE A N 1
ATOM 1485 C CA . PHE A 1 189 ? 15.025 -7.793 -3.073 1.00 86.00 189 PHE A CA 1
ATOM 1486 C C . PHE A 1 189 ? 15.344 -7.049 -4.381 1.00 86.00 189 PHE A C 1
ATOM 1488 O O . PHE A 1 189 ? 14.935 -5.902 -4.553 1.00 86.00 189 PHE A O 1
ATOM 1495 N N . ALA A 1 190 ? 16.055 -7.697 -5.308 1.00 92.06 190 ALA A N 1
ATOM 1496 C CA . ALA A 1 190 ? 16.353 -7.137 -6.615 1.00 92.06 190 ALA A CA 1
ATOM 1497 C C . ALA A 1 190 ? 15.140 -7.299 -7.536 1.00 92.06 190 ALA A C 1
ATOM 1499 O O . ALA A 1 190 ? 14.594 -8.396 -7.680 1.00 92.06 190 ALA A O 1
ATOM 1500 N N . ARG A 1 191 ? 14.718 -6.195 -8.153 1.00 95.75 191 ARG A N 1
ATOM 1501 C CA . ARG A 1 191 ? 13.646 -6.189 -9.147 1.00 95.75 191 ARG A CA 1
ATOM 1502 C C . ARG A 1 191 ? 14.184 -6.700 -10.481 1.00 95.75 191 ARG A C 1
ATOM 1504 O O . ARG A 1 191 ? 15.181 -6.162 -10.963 1.00 95.75 191 ARG A O 1
ATOM 1511 N N . HIS A 1 192 ? 13.508 -7.691 -11.052 1.00 98.00 192 HIS A N 1
ATOM 1512 C CA . HIS A 1 192 ? 13.665 -8.063 -12.455 1.00 98.00 192 HIS A CA 1
ATOM 1513 C C . HIS A 1 192 ? 12.565 -7.364 -13.249 1.00 98.00 192 HIS A C 1
ATOM 1515 O O . HIS A 1 192 ? 11.375 -7.596 -13.009 1.00 98.00 192 HIS A O 1
ATOM 1521 N N . TYR A 1 193 ? 12.983 -6.460 -14.127 1.00 98.50 193 TYR A N 1
ATOM 1522 C CA . TYR A 1 193 ? 12.107 -5.719 -15.018 1.00 98.50 193 TYR A CA 1
ATOM 1523 C C . TYR A 1 193 ? 11.771 -6.579 -16.226 1.00 98.50 193 TYR A C 1
ATOM 1525 O O . TYR A 1 193 ? 12.642 -7.277 -16.738 1.00 98.50 193 TYR A O 1
ATOM 1533 N N . ASP A 1 194 ? 10.531 -6.493 -16.681 1.00 98.38 194 ASP A N 1
ATOM 1534 C CA . ASP A 1 194 ? 10.109 -7.006 -17.982 1.00 98.38 194 ASP A CA 1
ATOM 1535 C C . ASP A 1 194 ? 9.076 -6.046 -18.580 1.00 98.38 194 ASP A C 1
ATOM 1537 O O . ASP A 1 194 ? 8.567 -5.159 -17.881 1.00 98.38 194 ASP A O 1
ATOM 1541 N N . LEU A 1 195 ? 8.782 -6.221 -19.864 1.00 98.38 195 LEU A N 1
ATOM 1542 C CA . LEU A 1 195 ? 7.749 -5.485 -20.578 1.00 98.38 195 LEU A CA 1
ATOM 1543 C C . LEU A 1 195 ? 6.389 -5.709 -19.910 1.00 98.38 195 LEU A C 1
ATOM 1545 O O . LEU A 1 195 ? 6.040 -6.832 -19.527 1.00 98.38 195 LEU A O 1
ATOM 1549 N N . VAL A 1 196 ? 5.614 -4.637 -19.753 1.00 97.62 196 VAL A N 1
ATOM 1550 C CA . VAL A 1 196 ? 4.333 -4.694 -19.040 1.00 97.62 196 VAL A CA 1
ATOM 1551 C C . VAL A 1 196 ? 3.367 -5.713 -19.660 1.00 97.62 196 VAL A C 1
ATOM 1553 O O . VAL A 1 196 ? 2.710 -6.455 -18.929 1.00 97.62 196 VAL A O 1
ATOM 1556 N N . GLU A 1 197 ? 3.351 -5.826 -20.987 1.00 96.25 197 GLU A N 1
ATOM 1557 C CA . GLU A 1 197 ? 2.509 -6.734 -21.768 1.00 96.25 197 GLU A CA 1
ATOM 1558 C C . GLU A 1 197 ? 2.888 -8.212 -21.649 1.00 96.25 197 GLU A C 1
ATOM 1560 O O . GLU A 1 197 ? 2.056 -9.076 -21.915 1.00 96.25 197 GLU A O 1
ATOM 1565 N N . ARG A 1 198 ? 4.115 -8.522 -21.213 1.00 95.19 198 ARG A N 1
ATOM 1566 C CA . ARG A 1 198 ? 4.541 -9.902 -20.924 1.00 95.19 198 ARG A CA 1
ATOM 1567 C C . ARG A 1 198 ? 4.144 -10.352 -19.519 1.00 95.19 198 ARG A C 1
ATOM 1569 O O . ARG A 1 198 ? 4.089 -11.550 -19.245 1.00 95.19 198 ARG A O 1
ATOM 1576 N N . VAL A 1 199 ? 3.883 -9.404 -18.616 1.00 95.75 199 VAL A N 1
ATOM 1577 C CA . VAL A 1 199 ? 3.655 -9.680 -17.189 1.00 95.75 199 VAL A CA 1
ATOM 1578 C C . VAL A 1 199 ? 2.187 -9.559 -16.791 1.00 95.75 199 VAL A C 1
ATOM 1580 O O . VAL A 1 199 ? 1.718 -10.331 -15.946 1.00 95.75 199 VAL A O 1
ATOM 1583 N N . LEU A 1 200 ? 1.476 -8.570 -17.335 1.00 95.38 200 LEU A N 1
ATOM 1584 C CA . LEU A 1 200 ? 0.079 -8.315 -17.004 1.00 95.38 200 LEU A CA 1
ATOM 1585 C C . LEU A 1 200 ? -0.882 -9.150 -17.857 1.00 95.38 200 LEU A C 1
ATOM 1587 O O . LEU A 1 200 ? -0.629 -9.338 -19.045 1.00 95.38 200 LEU A O 1
ATOM 1591 N N . PRO A 1 201 ? -2.028 -9.584 -17.293 1.00 94.88 201 PRO A N 1
ATOM 1592 C CA . PRO A 1 201 ? -3.129 -10.099 -18.098 1.00 94.88 201 PRO A CA 1
ATOM 1593 C C . PRO A 1 201 ? -3.568 -9.069 -19.149 1.00 94.88 201 PRO A C 1
ATOM 1595 O O . PRO A 1 201 ? -3.676 -7.874 -18.848 1.00 94.88 201 PRO A O 1
ATOM 1598 N N . ALA A 1 202 ? -3.836 -9.527 -20.373 1.00 94.06 202 ALA A N 1
ATOM 1599 C CA . ALA A 1 202 ? -4.152 -8.658 -21.506 1.00 94.06 202 ALA A CA 1
ATOM 1600 C C . ALA A 1 202 ? -5.395 -7.791 -21.247 1.00 94.06 202 ALA A C 1
ATOM 1602 O O . ALA A 1 202 ? -5.426 -6.622 -21.619 1.00 94.06 202 ALA A O 1
ATOM 1603 N N . GLU A 1 203 ? -6.392 -8.327 -20.545 1.00 95.06 203 GLU A N 1
ATOM 1604 C CA . GLU A 1 203 ? -7.609 -7.622 -20.148 1.00 95.06 203 GLU A CA 1
ATOM 1605 C C . GLU A 1 203 ? -7.342 -6.473 -19.164 1.00 95.06 203 GLU A C 1
ATOM 1607 O O . GLU A 1 203 ? -7.975 -5.421 -19.253 1.00 95.06 203 GLU A O 1
ATOM 1612 N N . VAL A 1 204 ? -6.362 -6.628 -18.266 1.00 96.69 204 VAL A N 1
ATOM 1613 C CA . VAL A 1 204 ? -5.937 -5.560 -17.348 1.00 96.69 204 VAL A CA 1
ATOM 1614 C C . VAL A 1 204 ? -5.195 -4.480 -18.131 1.00 96.69 204 VAL A C 1
ATOM 1616 O O . VAL A 1 204 ? -5.443 -3.289 -17.936 1.00 96.69 204 VAL A O 1
ATOM 1619 N N . LEU A 1 205 ? -4.312 -4.877 -19.051 1.00 96.31 205 LEU A N 1
ATOM 1620 C CA . LEU A 1 205 ? -3.569 -3.935 -19.886 1.00 96.31 205 LEU A CA 1
ATOM 1621 C C . LEU A 1 205 ? -4.478 -3.169 -20.861 1.00 96.31 205 LEU A C 1
ATOM 1623 O O . LEU A 1 205 ? -4.265 -1.982 -21.081 1.00 96.31 205 LEU A O 1
ATOM 1627 N N . ALA A 1 206 ? -5.520 -3.798 -21.401 1.00 97.19 206 ALA A N 1
ATOM 1628 C CA . ALA A 1 206 ? -6.439 -3.165 -22.346 1.00 97.19 206 ALA A CA 1
ATOM 1629 C C . ALA A 1 206 ? -7.482 -2.254 -21.675 1.00 97.19 206 ALA A C 1
ATOM 1631 O O . ALA A 1 206 ? -8.058 -1.389 -22.328 1.00 97.19 206 ALA A O 1
ATOM 1632 N N . ARG A 1 207 ? -7.743 -2.414 -20.370 1.00 97.81 207 ARG A N 1
ATOM 1633 C CA . ARG A 1 207 ? -8.801 -1.671 -19.669 1.00 97.81 207 ARG A CA 1
ATOM 1634 C C . ARG A 1 207 ? -8.494 -0.179 -19.574 1.00 97.81 207 ARG A C 1
ATOM 1636 O O . ARG A 1 207 ? -7.598 0.208 -18.835 1.00 97.81 207 ARG A O 1
ATOM 1643 N N . GLU A 1 208 ? -9.266 0.668 -20.239 1.00 96.19 208 GLU A N 1
ATOM 1644 C CA . GLU A 1 208 ? -9.168 2.127 -20.116 1.00 96.19 208 GLU A CA 1
ATOM 1645 C C . GLU A 1 208 ? -10.131 2.675 -19.057 1.00 96.19 208 GLU A C 1
ATOM 1647 O O . GLU A 1 208 ? -11.272 2.233 -18.937 1.00 96.19 208 GLU A O 1
ATOM 1652 N N . ILE A 1 209 ? -9.647 3.621 -18.252 1.00 97.25 209 ILE A N 1
ATOM 1653 C CA . ILE A 1 209 ? -10.402 4.286 -17.186 1.00 97.25 209 ILE A CA 1
ATOM 1654 C C . ILE A 1 209 ? -9.994 5.759 -17.215 1.00 97.25 209 ILE A C 1
ATOM 1656 O O . ILE A 1 209 ? -8.802 6.058 -17.330 1.00 97.25 209 ILE A O 1
ATOM 1660 N N . SER A 1 210 ? -10.965 6.668 -17.130 1.00 97.88 210 SER A N 1
ATOM 1661 C CA . SER A 1 210 ? -10.677 8.098 -17.002 1.00 97.88 210 SER A CA 1
ATOM 1662 C C . SER A 1 210 ? -10.006 8.403 -15.662 1.00 97.88 210 SER A C 1
ATOM 1664 O O . SER A 1 210 ? -10.189 7.683 -14.680 1.00 97.88 210 SER A O 1
ATOM 1666 N N . ASP A 1 211 ? -9.249 9.495 -15.596 1.00 97.50 211 ASP A N 1
ATOM 1667 C CA . ASP A 1 211 ? -8.545 9.879 -14.366 1.00 97.50 211 ASP A CA 1
ATOM 1668 C C . ASP A 1 211 ? -9.511 10.138 -13.211 1.00 97.50 211 ASP A C 1
ATOM 1670 O O . ASP A 1 211 ? -9.253 9.711 -12.086 1.00 97.50 211 ASP A O 1
ATOM 1674 N N . ASP A 1 212 ? -10.647 10.771 -13.502 1.00 97.38 212 ASP A N 1
ATOM 1675 C CA . ASP A 1 212 ? -11.677 11.060 -12.508 1.00 97.38 212 ASP A CA 1
ATOM 1676 C C . ASP A 1 212 ? -12.278 9.773 -11.934 1.00 97.38 212 ASP A C 1
ATOM 1678 O O . ASP A 1 212 ? -12.377 9.638 -10.714 1.00 97.38 212 ASP A O 1
ATOM 1682 N N . GLU A 1 213 ? -12.602 8.785 -12.778 1.00 98.44 213 GLU A N 1
ATOM 1683 C CA . GLU A 1 213 ? -13.133 7.503 -12.301 1.00 98.44 213 GLU A CA 1
ATOM 1684 C C . GLU A 1 213 ? -12.060 6.685 -11.571 1.00 98.44 213 GLU A C 1
ATOM 1686 O O . GLU A 1 213 ? -12.342 6.052 -10.552 1.00 98.44 213 GLU A O 1
ATOM 1691 N N . ALA A 1 214 ? -10.807 6.736 -12.030 1.00 98.62 214 ALA A N 1
ATOM 1692 C CA . ALA 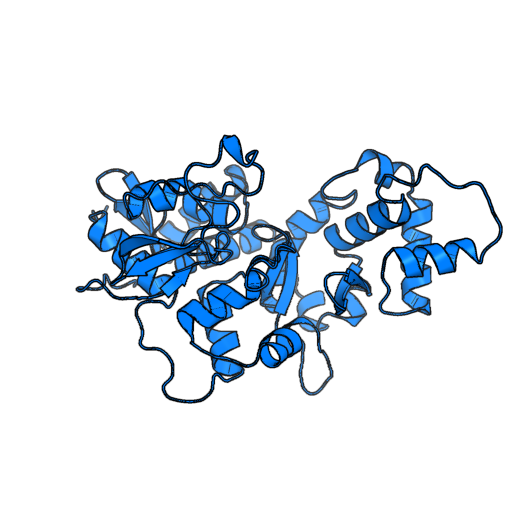A 1 214 ? -9.692 6.087 -11.354 1.00 98.62 214 ALA A CA 1
ATOM 1693 C C . ALA A 1 214 ? -9.490 6.648 -9.937 1.00 98.62 214 ALA A C 1
ATOM 1695 O O . ALA A 1 214 ? -9.417 5.892 -8.964 1.00 98.62 214 ALA A O 1
ATOM 1696 N N . VAL A 1 215 ? -9.459 7.976 -9.802 1.00 98.56 215 VAL A N 1
ATOM 1697 C CA . VAL A 1 215 ? -9.381 8.661 -8.508 1.00 98.56 215 VAL A CA 1
ATOM 1698 C C . VAL A 1 215 ? -10.602 8.336 -7.651 1.00 98.56 215 VAL A C 1
ATOM 1700 O O . VAL A 1 215 ? -10.430 8.015 -6.475 1.00 98.56 215 VAL A O 1
ATOM 1703 N N . ARG A 1 216 ? -11.818 8.358 -8.212 1.00 98.69 216 ARG A N 1
ATOM 1704 C CA . ARG A 1 216 ? -13.053 8.020 -7.486 1.00 98.69 216 ARG A CA 1
ATOM 1705 C C . ARG A 1 216 ? -12.986 6.612 -6.893 1.00 98.69 216 ARG A C 1
ATOM 1707 O O . ARG A 1 216 ? -13.225 6.440 -5.696 1.00 98.69 216 ARG A O 1
ATOM 1714 N N . GLN A 1 217 ? -12.576 5.617 -7.682 1.00 98.75 217 GLN A N 1
ATOM 1715 C CA . GLN A 1 217 ? -12.420 4.237 -7.210 1.00 98.75 217 GLN A CA 1
ATOM 1716 C C . GLN A 1 217 ? -11.329 4.101 -6.142 1.00 98.75 217 GLN A C 1
ATOM 1718 O O . GLN A 1 217 ? -11.539 3.404 -5.148 1.00 98.75 217 GLN A O 1
ATOM 1723 N N . LEU A 1 218 ? -10.186 4.778 -6.295 1.00 98.81 218 LEU A N 1
ATOM 1724 C CA . LEU A 1 218 ? -9.120 4.775 -5.285 1.00 98.81 218 LEU A CA 1
ATOM 1725 C C . LEU A 1 218 ? -9.578 5.420 -3.969 1.00 98.81 218 LEU A C 1
ATOM 1727 O O . LEU A 1 218 ? -9.292 4.887 -2.898 1.00 98.81 218 LEU A O 1
ATOM 1731 N N . VAL A 1 219 ? -10.326 6.525 -4.030 1.00 98.88 219 VAL A N 1
ATOM 1732 C CA . VAL A 1 219 ? -10.906 7.189 -2.851 1.00 98.88 219 VAL A CA 1
ATOM 1733 C C . VAL A 1 219 ? -11.899 6.267 -2.144 1.00 98.88 219 VAL A C 1
ATOM 1735 O O . VAL A 1 219 ? -11.816 6.109 -0.925 1.00 98.88 219 VAL A O 1
ATOM 1738 N N . LEU A 1 220 ? -12.781 5.592 -2.887 1.00 98.69 220 LEU A N 1
ATOM 1739 C CA . LEU A 1 220 ? -13.734 4.640 -2.313 1.00 98.69 220 LEU A CA 1
ATOM 1740 C C . LEU A 1 220 ? -13.033 3.432 -1.670 1.00 98.69 220 LEU A C 1
ATOM 1742 O O . LEU A 1 220 ? -13.376 3.035 -0.555 1.00 98.69 220 LEU A O 1
ATOM 1746 N N . LYS A 1 221 ? -12.012 2.876 -2.334 1.00 98.75 221 LYS A N 1
ATOM 1747 C CA . LYS A 1 221 ? -11.176 1.786 -1.802 1.00 98.75 221 LYS A CA 1
ATOM 1748 C C . LYS A 1 221 ? -10.447 2.199 -0.525 1.00 98.75 221 LYS A C 1
ATOM 1750 O O . LYS A 1 221 ? -10.454 1.444 0.446 1.00 98.75 221 LYS A O 1
ATOM 1755 N N . ALA A 1 222 ? -9.856 3.394 -0.503 1.00 98.69 222 ALA A N 1
ATOM 1756 C CA . ALA A 1 222 ? -9.186 3.938 0.674 1.00 98.69 222 ALA A CA 1
ATOM 1757 C C . ALA A 1 222 ? -10.168 4.133 1.836 1.00 98.69 222 ALA A C 1
ATOM 1759 O O . ALA A 1 222 ? -9.898 3.682 2.947 1.00 98.69 222 ALA A O 1
ATOM 1760 N N . ALA A 1 223 ? -11.333 4.735 1.580 1.00 98.50 223 ALA A N 1
ATOM 1761 C CA . ALA A 1 223 ? -12.377 4.905 2.586 1.00 98.50 223 ALA A CA 1
ATOM 1762 C C . ALA A 1 223 ? -12.862 3.557 3.145 1.00 98.50 223 ALA A C 1
ATOM 1764 O O . ALA A 1 223 ? -12.976 3.406 4.359 1.00 98.50 223 ALA A O 1
ATOM 1765 N N . GLY A 1 224 ? -13.062 2.552 2.284 1.00 98.19 224 GLY A N 1
ATOM 1766 C CA . GLY A 1 224 ? -13.421 1.194 2.697 1.00 98.19 224 GLY A CA 1
ATOM 1767 C C . GLY A 1 224 ? -12.347 0.519 3.555 1.00 98.19 224 GLY A C 1
ATOM 1768 O O . GLY A 1 224 ? -12.662 -0.043 4.600 1.00 98.19 224 GLY A O 1
ATOM 1769 N N . ALA A 1 225 ? -11.072 0.619 3.168 1.00 98.31 225 ALA A N 1
ATOM 1770 C CA . ALA A 1 225 ? -9.962 0.037 3.923 1.00 98.31 225 ALA A CA 1
ATOM 1771 C C . ALA A 1 225 ? -9.728 0.739 5.273 1.00 98.31 225 ALA A C 1
ATOM 1773 O O . ALA A 1 225 ? -9.336 0.110 6.259 1.00 98.31 225 ALA A O 1
ATOM 1774 N N . LEU A 1 226 ? -9.967 2.050 5.337 1.00 98.31 226 LEU A N 1
ATOM 1775 C CA . LEU A 1 226 ? -9.883 2.842 6.566 1.00 98.31 226 LEU A CA 1
ATOM 1776 C C . LEU A 1 226 ? -11.123 2.677 7.457 1.00 98.31 226 LEU A C 1
ATOM 1778 O O . LEU A 1 226 ? -11.038 2.929 8.663 1.00 98.31 226 LEU A O 1
ATOM 1782 N N . GLY A 1 227 ? -12.261 2.295 6.873 1.00 97.56 227 GLY A N 1
ATOM 1783 C CA . GLY A 1 227 ? -13.588 2.242 7.482 1.00 97.56 227 GLY A CA 1
ATOM 1784 C C . GLY A 1 227 ? -14.193 3.632 7.690 1.00 97.56 227 GLY A C 1
ATOM 1785 O O . GLY A 1 227 ? -15.257 3.939 7.162 1.00 97.56 227 GLY A O 1
ATOM 1786 N N . VAL A 1 228 ? -13.488 4.485 8.435 1.00 98.25 228 VAL A N 1
ATOM 1787 C CA . VAL A 1 228 ? -13.806 5.906 8.631 1.00 98.25 228 VAL A CA 1
ATOM 1788 C C . VAL A 1 228 ? -12.524 6.721 8.580 1.00 98.25 228 VAL A C 1
ATOM 1790 O O . VAL A 1 228 ? -11.541 6.339 9.213 1.00 98.25 228 VAL A O 1
ATOM 1793 N N . GLY A 1 229 ? -12.490 7.844 7.872 1.00 98.12 229 GLY A N 1
ATOM 1794 C CA . GLY A 1 229 ? -11.284 8.668 7.781 1.00 98.12 229 GLY A CA 1
ATOM 1795 C C . GLY A 1 229 ? -11.549 10.112 7.399 1.00 98.12 229 GLY A C 1
ATOM 1796 O O . GLY A 1 229 ? -12.551 10.428 6.768 1.00 98.12 229 GLY A O 1
ATOM 1797 N N . THR A 1 230 ? -10.644 10.999 7.796 1.00 98.69 230 THR A N 1
ATOM 1798 C CA . THR A 1 230 ? -10.645 12.386 7.317 1.00 98.69 230 THR A CA 1
ATOM 1799 C C . THR A 1 230 ? -10.228 12.435 5.845 1.00 98.69 230 THR A C 1
ATOM 1801 O O . THR A 1 230 ? -9.693 11.461 5.309 1.00 98.69 230 THR A O 1
ATOM 1804 N N . GLU A 1 231 ? -10.405 13.587 5.191 1.00 98.56 231 GLU A N 1
ATOM 1805 C CA . GLU A 1 231 ? -9.867 13.796 3.836 1.00 98.56 231 GLU A CA 1
ATOM 1806 C C . GLU A 1 231 ? -8.366 13.482 3.771 1.00 98.56 231 GLU A C 1
ATOM 1808 O O . GLU A 1 231 ? -7.927 12.793 2.854 1.00 98.56 231 GLU A O 1
ATOM 1813 N N . ALA A 1 232 ? -7.594 13.916 4.772 1.00 98.56 232 ALA A N 1
ATOM 1814 C CA . ALA A 1 232 ? -6.159 13.670 4.824 1.00 98.56 232 ALA A CA 1
ATOM 1815 C C . ALA A 1 232 ? -5.828 12.176 4.955 1.00 98.56 232 ALA A C 1
ATOM 1817 O O . ALA A 1 232 ? -4.901 11.715 4.297 1.00 98.56 232 ALA A O 1
ATOM 1818 N N . ASP A 1 233 ? -6.593 11.421 5.753 1.00 98.62 233 ASP A N 1
ATOM 1819 C CA . ASP A 1 233 ? -6.397 9.974 5.899 1.00 98.62 233 ASP A CA 1
ATOM 1820 C C . ASP A 1 233 ? -6.625 9.243 4.566 1.00 98.62 233 ASP A C 1
ATOM 1822 O O . ASP A 1 233 ? -5.816 8.412 4.155 1.00 98.62 233 ASP A O 1
ATOM 1826 N N . ILE A 1 234 ? -7.735 9.561 3.890 1.00 98.75 234 ILE A N 1
ATOM 1827 C CA . ILE A 1 234 ? -8.150 8.928 2.630 1.00 98.75 234 ILE A CA 1
ATOM 1828 C C . ILE A 1 234 ? -7.170 9.280 1.510 1.00 98.75 234 ILE A C 1
ATOM 1830 O O . ILE A 1 234 ? -6.761 8.414 0.737 1.00 98.75 234 ILE A O 1
ATOM 1834 N N . ARG A 1 235 ? -6.744 10.544 1.458 1.00 98.38 235 ARG A N 1
ATOM 1835 C CA . ARG A 1 235 ? -5.743 11.030 0.510 1.00 98.38 235 ARG A CA 1
ATOM 1836 C C . ARG A 1 235 ? -4.400 10.326 0.676 1.00 98.38 235 ARG A C 1
ATOM 1838 O O . ARG A 1 235 ? -3.779 9.947 -0.318 1.00 98.38 235 ARG A O 1
ATOM 1845 N N . ASP A 1 236 ? -3.949 10.168 1.916 1.00 98.50 236 ASP A N 1
ATOM 1846 C CA . ASP A 1 236 ? -2.649 9.579 2.229 1.00 98.50 236 ASP A CA 1
ATOM 1847 C C . ASP A 1 236 ? -2.551 8.110 1.792 1.00 98.50 236 ASP A C 1
ATOM 1849 O O . ASP A 1 236 ? -1.506 7.677 1.302 1.00 98.50 236 ASP A O 1
ATOM 1853 N N . TYR A 1 237 ? -3.660 7.367 1.877 1.00 98.56 237 TYR A N 1
ATOM 1854 C CA . TYR A 1 237 ? -3.723 5.926 1.615 1.00 98.56 237 TYR A CA 1
ATOM 1855 C C . TYR A 1 237 ? -3.090 5.506 0.281 1.00 98.56 237 TYR A C 1
ATOM 1857 O O . TYR A 1 237 ? -2.301 4.567 0.240 1.00 98.56 237 TYR A O 1
ATOM 1865 N N . PHE A 1 238 ? -3.372 6.249 -0.793 1.00 98.31 238 PHE A N 1
ATOM 1866 C CA . PHE A 1 238 ? -2.796 6.046 -2.127 1.00 98.31 238 PHE A CA 1
ATOM 1867 C C . PHE A 1 238 ? -1.948 7.237 -2.598 1.00 98.31 238 PHE A C 1
ATOM 1869 O O . PHE A 1 238 ? -1.752 7.390 -3.801 1.00 98.31 238 PHE A O 1
ATOM 1876 N N . ARG A 1 239 ? -1.484 8.113 -1.691 1.00 97.44 239 ARG A N 1
ATOM 1877 C CA . ARG A 1 239 ? -0.734 9.350 -2.011 1.00 97.44 239 ARG A CA 1
ATOM 1878 C C . ARG A 1 239 ? -1.384 10.194 -3.113 1.00 97.44 239 ARG A C 1
ATOM 1880 O O . ARG A 1 239 ? -0.735 10.598 -4.078 1.00 97.44 239 ARG A O 1
ATOM 1887 N N . LEU A 1 240 ? -2.684 10.427 -2.990 1.00 97.75 240 LEU A N 1
ATOM 1888 C CA . LEU A 1 240 ? -3.420 11.282 -3.918 1.00 97.75 240 LEU A CA 1
ATOM 1889 C C . LEU A 1 240 ? -3.166 12.766 -3.608 1.00 97.75 240 LEU A C 1
ATOM 1891 O O . LEU A 1 240 ? -2.756 13.137 -2.508 1.00 97.75 240 LEU A O 1
ATOM 1895 N N . GLY A 1 241 ? -3.423 13.642 -4.574 1.00 96.25 241 GLY A N 1
ATOM 1896 C CA . GLY A 1 241 ? -3.409 15.088 -4.371 1.00 96.25 241 GLY A CA 1
ATOM 1897 C C . GLY A 1 241 ? -4.728 15.603 -3.785 1.00 96.25 241 GLY A C 1
ATOM 1898 O O . GLY A 1 241 ? -5.804 15.098 -4.097 1.00 96.25 241 GLY A O 1
ATOM 1899 N N . ALA A 1 242 ? -4.683 16.681 -2.997 1.00 96.12 242 ALA A N 1
ATOM 1900 C CA . ALA A 1 242 ? -5.891 17.286 -2.415 1.00 96.12 242 ALA A CA 1
ATOM 1901 C C . ALA A 1 242 ? -6.913 17.741 -3.479 1.00 96.12 242 ALA A C 1
ATOM 1903 O O . ALA A 1 242 ? -8.120 17.685 -3.249 1.00 96.12 242 ALA A O 1
ATOM 1904 N N . ARG A 1 243 ? -6.432 18.173 -4.656 1.00 96.62 243 ARG A N 1
ATOM 1905 C CA . ARG A 1 243 ? -7.281 18.561 -5.796 1.00 96.62 243 ARG A CA 1
ATOM 1906 C C . ARG A 1 243 ? -8.014 17.375 -6.430 1.00 96.62 243 ARG A C 1
ATOM 1908 O O . ARG A 1 243 ? -9.096 17.578 -6.954 1.00 96.62 243 ARG A O 1
ATOM 1915 N N . GLN A 1 244 ? -7.443 16.173 -6.353 1.00 96.44 244 GLN A N 1
ATOM 1916 C CA . GLN A 1 244 ? -8.061 14.941 -6.852 1.00 96.44 244 GLN A CA 1
ATOM 1917 C C . GLN A 1 244 ? -9.117 14.424 -5.864 1.00 96.44 244 GLN A C 1
ATOM 1919 O O . GLN A 1 244 ? -10.222 14.061 -6.248 1.00 96.44 244 GLN A O 1
ATOM 1924 N N . VAL A 1 245 ? -8.793 14.419 -4.567 1.00 97.75 245 VAL A N 1
ATOM 1925 C CA . VAL A 1 245 ? -9.620 13.748 -3.551 1.00 97.75 245 VAL A CA 1
ATOM 1926 C C . VAL A 1 245 ? -10.901 14.510 -3.216 1.00 97.75 245 VAL A C 1
ATOM 1928 O O . VAL A 1 245 ? -11.940 13.885 -3.024 1.00 97.75 245 VAL A O 1
ATOM 1931 N N . LYS A 1 246 ? -10.868 15.847 -3.149 1.00 98.00 246 LYS A N 1
ATOM 1932 C CA . LYS A 1 246 ? -12.042 16.635 -2.731 1.00 98.00 246 LYS A CA 1
ATOM 1933 C C . LYS A 1 246 ? -13.264 16.459 -3.653 1.00 98.00 246 LYS A C 1
ATOM 1935 O O . LYS A 1 246 ? -14.337 16.196 -3.110 1.00 98.00 246 LYS A O 1
ATOM 1940 N N . PRO A 1 247 ? -13.145 16.551 -4.995 1.00 98.19 247 PRO A N 1
ATOM 1941 C CA . PRO A 1 247 ? -14.276 16.293 -5.889 1.00 98.19 247 PRO A CA 1
ATOM 1942 C C . PRO A 1 247 ? -14.792 14.854 -5.785 1.00 98.19 247 PRO A C 1
ATOM 1944 O O . PRO A 1 247 ? -15.998 14.645 -5.697 1.00 98.19 247 PRO A O 1
ATOM 1947 N N . ALA A 1 248 ? -13.888 13.872 -5.708 1.00 98.62 248 ALA A N 1
ATOM 1948 C CA . ALA A 1 248 ? -14.255 12.463 -5.584 1.00 98.62 248 ALA A CA 1
ATOM 1949 C C . ALA A 1 248 ? -15.022 12.163 -4.284 1.00 98.62 248 ALA A C 1
ATOM 1951 O O . ALA A 1 248 ? -16.011 11.438 -4.314 1.00 98.62 248 ALA A O 1
ATOM 1952 N N . LEU A 1 249 ? -14.615 12.747 -3.151 1.00 98.75 249 LEU A N 1
ATOM 1953 C CA . LEU A 1 249 ? -15.353 12.629 -1.888 1.00 98.75 249 LEU A CA 1
ATOM 1954 C C . LEU A 1 249 ? -16.757 13.230 -1.992 1.00 98.75 249 LEU A C 1
ATOM 1956 O O . LEU A 1 249 ? -17.712 12.612 -1.535 1.00 98.75 249 LEU A O 1
ATOM 1960 N N . ALA A 1 250 ? -16.888 14.412 -2.600 1.00 98.38 250 ALA A N 1
ATOM 1961 C CA . ALA A 1 250 ? -18.187 15.056 -2.779 1.00 98.38 250 ALA A CA 1
ATOM 1962 C C . ALA A 1 250 ? -19.126 14.211 -3.657 1.00 98.38 250 ALA A C 1
ATOM 1964 O O . ALA A 1 250 ? -20.281 14.012 -3.284 1.00 98.38 250 ALA A O 1
ATOM 1965 N N . ALA A 1 251 ? -18.617 13.669 -4.769 1.00 98.50 251 ALA A N 1
ATOM 1966 C CA . ALA A 1 251 ? -19.370 12.776 -5.649 1.00 98.50 251 ALA A CA 1
ATOM 1967 C C . ALA A 1 251 ? -19.811 11.499 -4.919 1.00 98.50 251 ALA A C 1
ATOM 1969 O O . ALA A 1 251 ? -20.995 11.185 -4.895 1.00 98.50 251 ALA A O 1
ATOM 1970 N N . LEU A 1 252 ? -18.892 10.825 -4.222 1.00 98.75 252 LEU A N 1
ATOM 1971 C CA . LEU A 1 252 ? -19.194 9.601 -3.475 1.00 98.75 252 LEU A CA 1
ATOM 1972 C C . LEU A 1 252 ? -20.201 9.815 -2.336 1.00 98.75 252 LEU A C 1
ATOM 1974 O O . LEU A 1 252 ? -20.969 8.907 -2.022 1.00 98.75 252 LEU A O 1
ATOM 1978 N N . VAL A 1 253 ? -20.212 10.996 -1.711 1.00 98.62 253 VAL A N 1
ATOM 1979 C CA . VAL A 1 253 ? -21.242 11.357 -0.726 1.00 98.62 253 VAL A CA 1
ATOM 1980 C C . VAL A 1 253 ? -22.592 11.592 -1.402 1.00 98.62 253 VAL A C 1
ATOM 1982 O O . VAL A 1 253 ? -23.606 11.103 -0.911 1.00 98.62 253 VAL A O 1
ATOM 1985 N N . ALA A 1 254 ? -22.621 12.299 -2.534 1.00 98.31 254 ALA A N 1
ATOM 1986 C CA . ALA A 1 254 ? -23.849 12.525 -3.296 1.00 98.31 254 ALA A CA 1
ATOM 1987 C C . ALA A 1 254 ? -24.452 11.217 -3.846 1.00 98.31 254 ALA A C 1
ATOM 1989 O O . ALA A 1 254 ? -25.670 11.064 -3.869 1.00 98.31 254 ALA A O 1
ATOM 1990 N N . GLU A 1 255 ? -23.603 10.263 -4.235 1.00 98.19 255 GLU A N 1
ATOM 1991 C CA . GLU A 1 255 ? -23.972 8.915 -4.692 1.00 98.19 255 GLU A CA 1
ATOM 1992 C C . GLU A 1 255 ? -24.435 7.993 -3.548 1.00 98.19 255 GLU A C 1
ATOM 1994 O O . GLU A 1 255 ? -24.954 6.909 -3.803 1.00 98.19 255 GLU A O 1
ATOM 1999 N N . GLY A 1 256 ? -24.246 8.393 -2.285 1.00 98.06 256 GLY A N 1
ATOM 2000 C CA . GLY A 1 256 ? -24.565 7.564 -1.120 1.00 98.06 256 GLY A CA 1
ATOM 2001 C C . GLY A 1 256 ? -23.578 6.418 -0.876 1.00 98.06 256 GLY A C 1
ATOM 2002 O O . GLY A 1 256 ? -23.858 5.529 -0.077 1.00 98.06 256 GLY A O 1
ATOM 2003 N N . GLU A 1 257 ? -22.413 6.426 -1.528 1.00 98.44 257 GLU A N 1
ATOM 2004 C CA . GLU A 1 257 ? -21.333 5.464 -1.285 1.00 98.44 257 GLU A CA 1
ATOM 2005 C C . GLU A 1 257 ? -20.525 5.831 -0.025 1.00 98.44 257 GLU A C 1
ATOM 2007 O O . GLU A 1 257 ? -19.968 4.965 0.661 1.00 98.44 257 GLU A O 1
ATOM 2012 N N . LEU A 1 258 ? -20.467 7.116 0.320 1.00 98.50 258 LEU A N 1
ATOM 2013 C CA . LEU A 1 258 ? -19.869 7.607 1.557 1.00 98.50 258 LEU A CA 1
ATOM 2014 C C . LEU A 1 258 ? -20.870 8.437 2.356 1.00 98.50 258 LEU A C 1
ATOM 2016 O O . LEU A 1 258 ? -21.681 9.176 1.812 1.00 98.50 258 LEU A O 1
ATOM 2020 N N . GLU A 1 259 ? -20.750 8.370 3.672 1.00 98.00 259 GLU A N 1
ATOM 2021 C CA . GLU A 1 259 ? -21.497 9.210 4.597 1.00 98.00 259 GLU A CA 1
ATOM 2022 C C . GLU A 1 259 ? -20.550 10.258 5.185 1.00 98.00 259 GLU A C 1
ATOM 2024 O O . GLU A 1 259 ? -19.493 9.923 5.728 1.00 98.00 259 GLU A O 1
ATOM 2029 N N . ALA A 1 260 ? -20.922 11.537 5.095 1.00 98.12 260 ALA A N 1
ATOM 2030 C CA . ALA A 1 260 ? -20.229 12.584 5.834 1.00 98.12 260 ALA A CA 1
ATOM 2031 C C . ALA A 1 260 ? -20.569 12.455 7.327 1.00 98.12 260 ALA A C 1
ATOM 2033 O O . ALA A 1 260 ? -21.743 12.440 7.714 1.00 98.12 260 ALA A O 1
ATOM 2034 N N . VAL A 1 261 ? -19.536 12.373 8.161 1.00 98.19 261 VAL A N 1
ATOM 2035 C CA . VAL A 1 261 ? -19.633 12.201 9.615 1.00 98.19 261 VAL A CA 1
ATOM 2036 C C . VAL A 1 261 ? -18.653 13.135 10.321 1.00 98.19 261 VAL A C 1
ATOM 2038 O O . VAL A 1 261 ? -17.743 13.695 9.708 1.00 98.19 261 VAL A O 1
ATOM 2041 N N . THR A 1 262 ? -18.800 13.279 11.626 1.00 98.44 262 THR A N 1
ATOM 2042 C CA . THR A 1 262 ? -17.804 13.901 12.502 1.00 98.44 262 THR A CA 1
ATOM 2043 C C . THR A 1 262 ? -17.252 12.861 13.467 1.00 98.44 262 THR A C 1
ATOM 2045 O O . THR A 1 262 ? -17.966 11.952 13.884 1.00 98.44 262 THR A O 1
ATOM 2048 N N . VAL A 1 263 ? -15.960 12.954 13.784 1.00 98.44 263 VAL A N 1
ATOM 2049 C CA . VAL A 1 263 ? -15.308 12.159 14.829 1.00 98.44 263 VAL A CA 1
ATOM 2050 C C . VAL A 1 263 ? -14.787 13.106 15.898 1.00 98.44 263 VAL A C 1
ATOM 2052 O O . VAL A 1 263 ? -13.803 13.804 15.649 1.00 98.44 263 VAL A O 1
ATOM 2055 N N . ASP A 1 264 ? -15.459 13.152 17.046 1.00 97.12 264 ASP A N 1
ATOM 2056 C CA . ASP A 1 264 ? -15.240 14.138 18.112 1.00 97.12 264 ASP A CA 1
ATOM 2057 C C . ASP A 1 264 ? -15.080 15.563 17.540 1.00 97.12 264 ASP A C 1
ATOM 2059 O O . ASP A 1 264 ? -14.076 16.248 17.745 1.00 97.12 264 ASP A O 1
ATOM 2063 N N . GLY A 1 265 ? -16.050 15.976 16.716 1.00 96.38 265 GLY A N 1
ATOM 2064 C CA . GLY A 1 265 ? -16.071 17.282 16.044 1.00 96.38 265 GLY A CA 1
ATOM 2065 C C . GLY A 1 265 ? -15.130 17.445 14.839 1.00 96.38 265 GLY A C 1
ATOM 2066 O O . GLY A 1 265 ? -15.164 18.483 14.179 1.00 96.38 265 GLY A O 1
ATOM 2067 N N . THR A 1 266 ? -14.315 16.443 14.492 1.00 97.56 266 THR A N 1
ATOM 2068 C CA . THR A 1 266 ? -13.455 16.479 13.294 1.00 97.56 266 THR A CA 1
ATOM 2069 C C . THR A 1 266 ? -14.192 15.923 12.069 1.00 97.56 266 THR A C 1
ATOM 2071 O O . THR A 1 266 ? -14.603 14.763 12.111 1.00 97.56 266 THR A O 1
ATOM 2074 N N . PRO A 1 267 ? -14.316 16.663 10.949 1.00 98.25 267 PRO A N 1
ATOM 2075 C CA . PRO A 1 267 ? -14.957 16.150 9.736 1.00 98.25 267 PRO A CA 1
ATOM 2076 C C . PRO A 1 267 ? -14.271 14.900 9.167 1.00 98.25 267 PRO A C 1
ATOM 2078 O O . PRO A 1 267 ? -13.047 14.858 8.999 1.00 98.25 267 PRO A O 1
ATOM 2081 N N . ALA A 1 268 ? -15.072 13.895 8.830 1.00 98.50 268 ALA A N 1
ATOM 2082 C CA . ALA A 1 268 ? -14.634 12.613 8.300 1.00 98.50 268 ALA A CA 1
ATOM 2083 C C . ALA A 1 268 ? -15.683 11.999 7.356 1.00 98.50 268 ALA A C 1
ATOM 2085 O O . ALA A 1 268 ? -16.789 12.508 7.186 1.00 98.50 268 ALA A O 1
ATOM 2086 N N . TYR A 1 269 ? -15.307 10.888 6.734 1.00 98.69 269 TYR A N 1
ATOM 2087 C CA . TYR A 1 269 ? -16.128 10.126 5.806 1.00 98.69 269 TYR A CA 1
ATOM 2088 C C . TYR A 1 269 ? -16.150 8.669 6.250 1.00 98.69 269 TYR A C 1
ATOM 2090 O O . TYR A 1 269 ? -15.100 8.086 6.536 1.00 98.69 269 TYR A O 1
ATOM 2098 N N . LEU A 1 270 ? -17.346 8.099 6.323 1.00 98.25 270 LEU A N 1
ATOM 2099 C CA . LEU A 1 270 ? -17.615 6.708 6.668 1.00 98.25 270 LEU A CA 1
ATOM 2100 C C . LEU A 1 270 ? -18.060 5.971 5.401 1.00 98.25 270 LEU A C 1
ATOM 2102 O O . LEU A 1 270 ? -18.829 6.517 4.611 1.00 98.25 270 LEU A O 1
ATOM 2106 N N . ARG A 1 271 ? -17.600 4.733 5.190 1.00 96.44 271 ARG A N 1
ATOM 2107 C CA . ARG A 1 271 ? -18.153 3.896 4.114 1.00 96.44 271 ARG A CA 1
ATOM 2108 C C . ARG A 1 271 ? -19.636 3.628 4.386 1.00 96.44 271 ARG A C 1
ATOM 2110 O O . ARG A 1 271 ? -19.974 3.184 5.480 1.00 96.44 271 ARG A O 1
ATOM 2117 N N . ALA A 1 272 ? -20.502 3.865 3.404 1.00 93.50 272 ALA A N 1
ATOM 2118 C CA . ALA A 1 272 ? -21.932 3.625 3.575 1.00 93.50 272 ALA A CA 1
ATOM 2119 C C . ALA A 1 272 ? -22.227 2.178 4.003 1.00 93.50 272 ALA A C 1
ATOM 2121 O O . ALA A 1 272 ? -21.591 1.229 3.534 1.00 93.50 272 ALA A O 1
ATOM 2122 N N . GLY A 1 273 ? -23.172 2.015 4.931 1.00 89.25 273 GLY A N 1
ATOM 2123 C CA . GLY A 1 273 ? -23.548 0.705 5.479 1.00 89.25 273 GLY A CA 1
ATOM 2124 C C . GLY A 1 273 ? -22.534 0.098 6.461 1.00 89.25 273 GLY A C 1
ATOM 2125 O O . GLY A 1 273 ? -22.721 -1.028 6.931 1.00 89.25 273 GLY A O 1
ATOM 2126 N N . GLN A 1 274 ? -21.466 0.821 6.809 1.00 90.56 274 GLN A N 1
ATOM 2127 C CA . GLN A 1 274 ? -20.481 0.363 7.781 1.00 90.56 274 GLN A CA 1
ATOM 2128 C C . GLN A 1 274 ? -21.089 0.322 9.189 1.00 90.56 274 GLN A C 1
ATOM 2130 O O . GLN A 1 274 ? -21.446 1.340 9.780 1.00 90.56 274 GLN A O 1
ATOM 2135 N N . THR A 1 275 ? -21.150 -0.868 9.784 1.00 90.44 275 THR A N 1
ATOM 2136 C CA . THR A 1 275 ? -21.603 -1.013 11.172 1.00 90.44 275 THR A CA 1
ATOM 2137 C C . THR A 1 275 ? -20.522 -0.584 12.159 1.00 90.44 275 THR A C 1
ATOM 2139 O O . THR A 1 275 ? -19.347 -0.908 11.971 1.00 90.44 275 THR A O 1
ATOM 2142 N N . VAL A 1 276 ? -20.926 0.042 13.265 1.00 94.44 276 VAL A N 1
ATOM 2143 C CA . VAL A 1 276 ? -20.034 0.374 14.383 1.00 94.44 276 VAL A CA 1
ATOM 2144 C C . VAL A 1 276 ? -19.895 -0.833 15.321 1.00 94.44 276 VAL A C 1
ATOM 2146 O O . VAL A 1 276 ? -20.876 -1.214 15.971 1.00 94.44 276 VAL A O 1
ATOM 2149 N N . PRO A 1 277 ? -18.703 -1.446 15.460 1.00 95.94 277 PRO A N 1
ATOM 2150 C CA . PRO A 1 277 ? -18.537 -2.571 16.372 1.00 95.94 277 PRO A CA 1
ATOM 2151 C C . PRO A 1 277 ? -18.747 -2.157 17.836 1.00 95.94 277 PRO A C 1
ATOM 2153 O O . PRO A 1 277 ? -18.306 -1.095 18.281 1.00 95.94 277 PRO A O 1
ATOM 2156 N N . ARG A 1 278 ? -19.402 -3.021 18.623 1.00 94.31 278 ARG A N 1
ATOM 2157 C CA . ARG A 1 278 ? -19.783 -2.711 20.020 1.00 94.31 278 ARG A CA 1
ATOM 2158 C C . ARG A 1 278 ? -18.669 -2.942 21.042 1.00 94.31 278 ARG A C 1
ATOM 2160 O O . ARG A 1 278 ? -18.728 -2.403 22.142 1.00 94.31 278 ARG A O 1
ATOM 2167 N N . ARG A 1 279 ? -17.685 -3.773 20.704 1.00 95.56 279 ARG A N 1
ATOM 2168 C CA . ARG A 1 279 ? -16.589 -4.190 21.593 1.00 95.56 279 ARG A CA 1
ATOM 2169 C C . ARG A 1 279 ? -15.261 -3.855 20.946 1.00 95.56 279 ARG A C 1
ATOM 2171 O O . ARG A 1 279 ? -15.180 -3.896 19.724 1.00 95.56 279 ARG A O 1
ATOM 2178 N N . ASP A 1 280 ? -14.244 -3.563 21.742 1.00 95.69 280 ASP A N 1
ATOM 2179 C CA . ASP A 1 280 ? -12.875 -3.542 21.240 1.00 95.69 280 ASP A CA 1
ATOM 2180 C C . ASP A 1 280 ? -12.392 -4.989 21.035 1.00 95.69 280 ASP A C 1
ATOM 2182 O O . ASP A 1 280 ? -12.732 -5.883 21.814 1.00 95.69 280 ASP A O 1
ATOM 2186 N N . ARG A 1 281 ? -11.686 -5.236 19.930 1.00 95.50 281 ARG A N 1
ATOM 2187 C CA . ARG A 1 281 ? -11.103 -6.533 19.564 1.00 95.50 281 ARG A CA 1
ATOM 2188 C C . ARG A 1 281 ? -9.871 -6.307 18.708 1.00 95.50 281 ARG A C 1
ATOM 2190 O O . ARG A 1 281 ? -9.729 -5.248 18.105 1.00 95.50 281 ARG A O 1
ATOM 2197 N N . GLY A 1 282 ? -9.055 -7.344 18.610 1.00 95.56 282 GLY A N 1
ATOM 2198 C CA . GLY A 1 282 ? -7.909 -7.399 17.720 1.00 95.56 282 GLY A CA 1
ATOM 2199 C C . GLY A 1 282 ? -6.613 -7.325 18.495 1.00 95.56 282 GLY A C 1
ATOM 2200 O O . GLY A 1 282 ? -6.348 -6.342 19.182 1.00 95.56 282 GLY A O 1
ATOM 2201 N N . THR A 1 283 ? -5.810 -8.372 18.350 1.00 96.75 283 THR A N 1
ATOM 2202 C CA . THR A 1 283 ? -4.514 -8.490 19.011 1.00 96.75 283 THR A CA 1
ATOM 2203 C C . THR A 1 283 ? -3.482 -8.914 17.984 1.00 96.75 283 THR A C 1
ATOM 2205 O O . THR A 1 283 ? -3.582 -9.989 17.384 1.00 96.75 283 THR A O 1
ATOM 2208 N N . ALA A 1 284 ? -2.512 -8.042 17.742 1.00 97.38 284 ALA A N 1
ATOM 2209 C CA . ALA A 1 284 ? -1.494 -8.237 16.728 1.00 97.38 284 ALA A CA 1
ATOM 2210 C C . ALA A 1 284 ? -0.263 -7.380 17.011 1.00 97.38 284 ALA A C 1
ATOM 2212 O O . ALA A 1 284 ? -0.351 -6.274 17.541 1.00 97.38 284 ALA A O 1
ATOM 2213 N N . LEU A 1 285 ? 0.889 -7.868 16.570 1.00 96.94 285 LEU A N 1
ATOM 2214 C CA . LEU A 1 285 ? 2.054 -7.021 16.385 1.00 96.94 285 LEU A CA 1
ATOM 2215 C C . LEU A 1 285 ? 1.980 -6.399 14.986 1.00 96.94 285 LEU A C 1
ATOM 2217 O O . LEU A 1 285 ? 1.673 -7.103 14.023 1.00 96.94 285 LEU A O 1
ATOM 2221 N N . LEU A 1 286 ? 2.217 -5.094 14.874 1.00 97.69 286 LEU A N 1
ATOM 2222 C CA . LEU A 1 286 ? 2.095 -4.352 13.618 1.00 97.69 286 LEU A CA 1
ATOM 2223 C C . LEU A 1 286 ? 3.476 -3.894 13.164 1.00 97.69 286 LEU A C 1
ATOM 2225 O O . LEU A 1 286 ? 4.195 -3.241 13.921 1.00 97.69 286 LEU A O 1
ATOM 2229 N N . CYS A 1 287 ? 3.857 -4.211 11.927 1.00 96.31 287 CYS A N 1
ATOM 2230 C CA . CYS A 1 287 ? 5.099 -3.672 11.383 1.00 96.31 287 CYS A CA 1
ATOM 2231 C C . CYS A 1 287 ? 4.969 -2.153 11.167 1.00 96.31 287 CYS A C 1
ATOM 2233 O O . CYS A 1 287 ? 3.856 -1.646 11.015 1.00 96.31 287 CYS A O 1
ATOM 2235 N N . PRO A 1 288 ? 6.077 -1.396 11.101 1.00 95.12 288 PRO A N 1
ATOM 2236 C CA . PRO A 1 288 ? 6.015 0.059 10.968 1.00 95.12 288 PRO A CA 1
ATOM 2237 C C . PRO A 1 288 ? 5.218 0.550 9.751 1.00 95.12 288 PRO A C 1
ATOM 2239 O O . PRO A 1 288 ? 4.695 1.664 9.775 1.00 95.12 288 PRO A O 1
ATOM 2242 N N . PHE A 1 289 ? 5.119 -0.265 8.704 1.00 96.00 289 PHE A N 1
ATOM 2243 C CA . PHE A 1 289 ? 4.458 0.055 7.436 1.00 96.00 289 PHE A CA 1
ATOM 2244 C C . PHE A 1 289 ? 3.079 -0.599 7.288 1.00 96.00 289 PHE A C 1
ATOM 2246 O O . PHE A 1 289 ? 2.525 -0.662 6.194 1.00 96.00 289 PHE A O 1
ATOM 2253 N N . ASP A 1 290 ? 2.527 -1.107 8.386 1.00 97.88 290 ASP A N 1
ATOM 2254 C CA . ASP A 1 290 ? 1.211 -1.720 8.405 1.00 97.88 290 ASP A CA 1
ATOM 2255 C C . ASP A 1 290 ? 0.108 -0.698 8.051 1.00 97.88 290 ASP A C 1
ATOM 2257 O O . ASP A 1 290 ? 0.119 0.406 8.615 1.00 97.88 290 ASP A O 1
ATOM 2261 N N . PR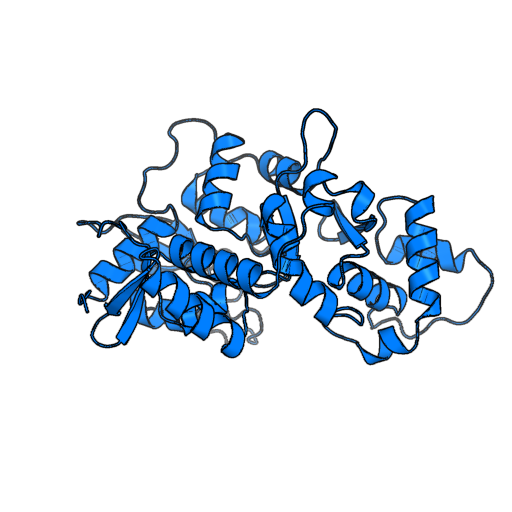O A 1 291 ? -0.863 -1.034 7.173 1.00 97.69 291 PRO A N 1
ATOM 2262 C CA . PRO A 1 291 ? -1.886 -0.084 6.729 1.00 97.69 291 PRO A CA 1
ATOM 2263 C C . PRO A 1 291 ? -2.785 0.494 7.820 1.00 97.69 291 PRO A C 1
ATOM 2265 O O . PRO A 1 291 ? -3.365 1.561 7.627 1.00 97.69 291 PRO A O 1
ATOM 2268 N N . LEU A 1 292 ? -2.882 -0.155 8.987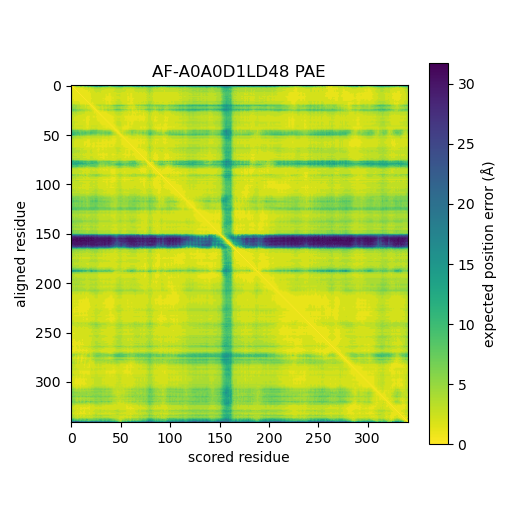 1.00 98.00 292 LEU A N 1
ATOM 2269 C CA . LEU A 1 292 ? -3.600 0.430 10.119 1.00 98.00 292 LEU A CA 1
ATOM 2270 C C . LEU A 1 292 ? -2.861 1.650 10.690 1.00 98.00 292 LEU A C 1
ATOM 2272 O O . LEU A 1 292 ? -3.500 2.554 11.231 1.00 98.00 292 LEU A O 1
ATOM 2276 N N . ILE A 1 293 ? -1.526 1.670 10.599 1.00 97.38 293 ILE A N 1
ATOM 2277 C CA . ILE A 1 293 ? -0.697 2.633 11.327 1.00 97.38 293 ILE A CA 1
ATOM 2278 C C . ILE A 1 293 ? 0.227 3.488 10.467 1.00 97.38 293 ILE A C 1
ATOM 2280 O O . ILE A 1 293 ? 0.831 4.406 11.025 1.00 97.38 293 ILE A O 1
ATOM 2284 N N . PHE A 1 294 ? 0.370 3.247 9.158 1.00 96.69 294 PHE A N 1
ATOM 2285 C CA . PHE A 1 294 ? 1.347 3.973 8.328 1.00 96.69 294 PHE A CA 1
ATOM 2286 C C . PHE A 1 294 ? 1.185 5.504 8.368 1.00 96.69 294 PHE A C 1
ATOM 2288 O O . PHE A 1 294 ? 2.182 6.222 8.280 1.00 96.69 294 PHE A O 1
ATOM 2295 N N . PHE A 1 295 ? -0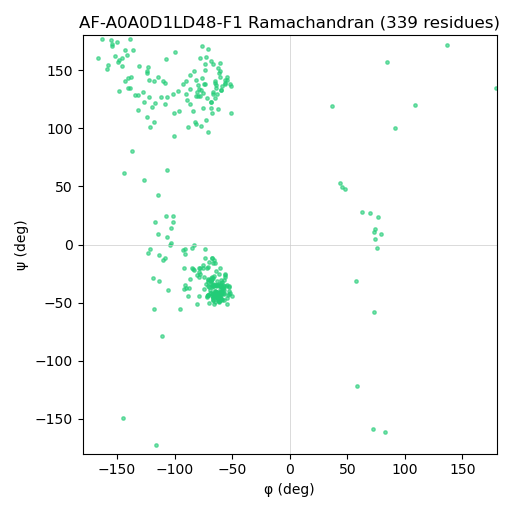.026 6.006 8.642 1.00 97.75 295 PHE A N 1
ATOM 2296 C CA . PHE A 1 295 ? -0.330 7.430 8.680 1.00 97.75 295 PHE A CA 1
ATOM 2297 C C . PHE A 1 295 ? -0.369 7.907 10.127 1.00 97.75 295 PHE A C 1
ATOM 2299 O O . PHE A 1 295 ? -1.381 7.805 10.823 1.00 97.75 295 PHE A O 1
ATOM 2306 N N . ARG A 1 296 ? 0.770 8.411 10.606 1.00 96.94 296 ARG A N 1
ATOM 2307 C CA . ARG A 1 296 ? 0.986 8.698 12.035 1.00 96.94 296 ARG A CA 1
ATOM 2308 C C . ARG A 1 296 ? -0.009 9.701 12.637 1.00 96.94 296 ARG A C 1
ATOM 2310 O O . ARG A 1 296 ? -0.501 9.405 13.723 1.00 96.94 296 ARG A O 1
ATOM 2317 N N . PRO A 1 297 ? -0.399 10.798 11.952 1.00 97.88 297 PRO A N 1
ATOM 2318 C CA . PRO A 1 297 ? -1.417 11.713 12.476 1.00 97.88 297 PRO A CA 1
ATOM 2319 C C . PRO A 1 297 ? -2.761 11.032 12.765 1.00 97.88 297 PRO A C 1
ATOM 2321 O O . PRO A 1 297 ? -3.439 11.363 13.737 1.00 97.88 297 PRO A O 1
ATOM 2324 N N . ARG A 1 298 ? -3.154 10.044 11.950 1.00 98.06 298 ARG A N 1
ATOM 2325 C CA . ARG A 1 298 ? -4.359 9.241 12.198 1.00 98.06 298 ARG A CA 1
ATOM 2326 C C . ARG A 1 298 ? -4.197 8.323 13.401 1.00 98.06 298 ARG A C 1
ATOM 2328 O O . ARG A 1 298 ? -5.136 8.189 14.181 1.00 98.06 298 ARG A O 1
ATOM 2335 N N . VAL A 1 299 ? -3.033 7.693 13.551 1.00 98.31 299 VAL A N 1
ATOM 2336 C CA . VAL A 1 299 ? -2.743 6.816 14.697 1.00 98.31 299 VAL A CA 1
ATOM 2337 C C . VAL A 1 299 ? -2.836 7.595 16.000 1.00 98.31 299 VAL A C 1
ATOM 2339 O O . VAL A 1 299 ? -3.508 7.157 16.928 1.00 98.31 299 VAL A O 1
ATOM 2342 N N . GLU A 1 300 ? -2.225 8.773 16.052 1.00 98.06 300 GLU A N 1
ATOM 2343 C CA . GLU A 1 300 ? -2.279 9.630 17.230 1.00 98.06 300 GLU A CA 1
ATOM 2344 C C . GLU A 1 300 ? -3.719 10.041 17.559 1.00 98.06 300 GLU A C 1
ATOM 2346 O O . GLU A 1 300 ? -4.158 9.837 18.687 1.00 98.06 300 GLU A O 1
ATOM 2351 N N . ARG A 1 301 ? -4.493 10.488 16.561 1.00 97.81 301 ARG A N 1
ATOM 2352 C CA . ARG A 1 301 ? -5.899 10.876 16.752 1.00 97.81 301 ARG A CA 1
ATOM 2353 C C . ARG A 1 301 ? -6.793 9.718 17.211 1.00 97.81 301 ARG A C 1
ATOM 2355 O O . ARG A 1 301 ? -7.600 9.904 18.109 1.00 97.81 301 ARG A O 1
ATOM 2362 N N . LEU A 1 302 ? -6.677 8.532 16.605 1.00 97.94 302 LEU A N 1
ATOM 2363 C CA . LEU A 1 302 ? -7.590 7.410 16.887 1.00 97.94 302 LEU A CA 1
ATOM 2364 C C . LEU A 1 302 ? -7.174 6.539 18.077 1.00 97.94 302 LEU A C 1
ATOM 2366 O O . LEU A 1 302 ? -8.021 5.924 18.730 1.00 97.94 302 LEU A O 1
ATOM 2370 N N . PHE A 1 303 ? -5.873 6.434 18.338 1.00 98.19 303 PHE A N 1
ATOM 2371 C CA . PHE A 1 303 ? -5.326 5.534 19.352 1.00 98.19 303 PHE A CA 1
ATOM 2372 C C . PHE A 1 303 ? -4.674 6.271 20.523 1.00 98.19 303 PHE A C 1
ATOM 2374 O O . PHE A 1 303 ? -4.330 5.610 21.499 1.00 98.19 303 PHE A O 1
ATOM 2381 N N . GLY A 1 304 ? -4.487 7.594 20.449 1.00 97.75 304 GLY A N 1
ATOM 2382 C CA . GLY A 1 304 ? -3.721 8.340 21.452 1.00 97.75 304 GLY A CA 1
ATOM 2383 C C . GLY A 1 304 ? -2.256 7.900 21.505 1.00 97.75 304 GLY A C 1
ATOM 2384 O O . GLY A 1 304 ? -1.633 7.928 22.563 1.00 97.75 304 GLY A O 1
ATOM 2385 N N . PHE A 1 305 ? -1.717 7.408 20.384 1.00 97.88 305 PHE A N 1
ATOM 2386 C CA . PHE A 1 305 ? -0.423 6.735 20.336 1.00 97.88 305 PHE A CA 1
ATOM 2387 C C . PHE A 1 305 ? 0.536 7.445 19.377 1.00 97.88 305 PHE A C 1
ATOM 2389 O O . PHE A 1 305 ? 0.478 7.257 18.162 1.00 97.88 305 PHE A O 1
ATOM 2396 N N . HIS A 1 306 ? 1.460 8.236 19.924 1.00 96.62 306 HIS A N 1
ATOM 2397 C CA . HIS A 1 306 ? 2.506 8.890 19.138 1.00 96.62 306 HIS A CA 1
ATOM 2398 C C . HIS A 1 306 ? 3.555 7.866 18.668 1.00 96.62 306 HIS A C 1
ATOM 2400 O O . HIS A 1 306 ? 4.362 7.371 19.460 1.00 96.62 306 HIS A O 1
ATOM 2406 N N . TYR A 1 307 ? 3.565 7.529 17.378 1.00 95.56 307 TYR A N 1
ATOM 2407 C CA . TYR A 1 307 ? 4.477 6.532 16.814 1.00 95.56 307 TYR A CA 1
ATOM 2408 C C . TYR A 1 307 ? 5.429 7.127 15.780 1.00 95.56 307 TYR A C 1
ATOM 2410 O O . TYR A 1 307 ? 5.010 7.624 14.735 1.00 95.56 307 TYR A O 1
ATOM 2418 N N . ARG A 1 308 ? 6.731 6.979 16.042 1.00 92.12 308 ARG A N 1
ATOM 2419 C CA . ARG A 1 308 ? 7.806 7.315 15.113 1.00 92.12 308 ARG A CA 1
ATOM 2420 C C . ARG A 1 308 ? 8.787 6.153 15.038 1.00 92.12 308 ARG A C 1
ATOM 2422 O O . ARG A 1 308 ? 9.267 5.677 16.061 1.00 92.12 308 ARG A O 1
ATOM 2429 N N . ILE A 1 309 ? 9.085 5.715 13.819 1.00 91.56 309 ILE A N 1
ATOM 2430 C CA . ILE A 1 309 ? 10.164 4.763 13.571 1.00 91.56 309 ILE A CA 1
ATOM 2431 C C . ILE A 1 309 ? 11.510 5.496 13.640 1.00 91.56 309 ILE A C 1
ATOM 2433 O O . ILE A 1 309 ? 11.670 6.564 13.049 1.00 91.56 309 ILE A O 1
ATOM 2437 N N . GLU A 1 310 ? 12.483 4.934 14.355 1.00 93.31 310 GLU A N 1
ATOM 2438 C CA . GLU A 1 310 ? 13.772 5.590 14.632 1.00 93.31 310 GLU A CA 1
ATOM 2439 C C . GLU A 1 310 ? 14.935 4.972 13.839 1.00 93.31 310 GLU A C 1
ATOM 2441 O O . GLU A 1 310 ? 16.104 5.068 14.223 1.00 93.31 310 GLU A O 1
ATOM 2446 N N . ILE A 1 311 ? 14.616 4.349 12.701 1.00 91.00 311 ILE A N 1
ATOM 2447 C CA . ILE A 1 311 ? 15.581 3.659 11.840 1.00 91.00 311 ILE A CA 1
ATOM 2448 C C . ILE A 1 311 ? 16.667 4.608 11.308 1.00 91.00 311 ILE A C 1
ATOM 2450 O O . ILE A 1 311 ? 17.835 4.237 11.215 1.00 91.00 311 ILE A O 1
ATOM 2454 N N . TYR A 1 312 ? 16.295 5.862 11.045 1.00 90.62 312 TYR A N 1
ATOM 2455 C CA . TYR A 1 312 ? 17.199 6.927 10.600 1.00 90.62 312 TYR A CA 1
ATOM 2456 C C . TYR A 1 312 ? 17.755 7.766 11.758 1.00 90.62 312 TYR A C 1
ATOM 2458 O O . TYR A 1 312 ? 18.596 8.638 11.550 1.00 90.62 312 TYR A O 1
ATOM 2466 N N . THR A 1 313 ? 17.300 7.524 12.988 1.00 93.38 313 THR A N 1
ATOM 2467 C CA . THR A 1 313 ? 17.793 8.231 14.169 1.00 93.38 313 THR A CA 1
ATOM 2468 C C . THR A 1 313 ? 19.114 7.594 14.611 1.00 93.38 313 THR A C 1
ATOM 2470 O O . THR A 1 313 ? 19.177 6.363 14.738 1.00 93.38 313 THR A O 1
ATOM 2473 N N . PRO A 1 314 ? 20.180 8.377 14.871 1.00 94.12 314 PRO A N 1
ATOM 2474 C CA . PRO A 1 314 ? 21.423 7.855 15.438 1.00 94.12 314 PRO A CA 1
ATOM 2475 C C . PRO A 1 314 ? 21.173 7.086 16.737 1.00 94.12 314 PRO A C 1
ATOM 2477 O O . PRO A 1 314 ? 20.328 7.493 17.527 1.00 94.12 314 PRO A O 1
ATOM 2480 N N . ALA A 1 315 ? 21.923 6.006 16.984 1.00 92.38 315 ALA A N 1
ATOM 2481 C CA . ALA A 1 315 ? 21.656 5.079 18.091 1.00 92.38 315 ALA A CA 1
ATOM 2482 C C . ALA A 1 315 ? 21.512 5.764 19.462 1.00 92.38 315 ALA A C 1
ATOM 2484 O O . ALA A 1 315 ? 20.581 5.445 20.193 1.00 92.38 315 ALA A O 1
ATOM 2485 N N . ALA A 1 316 ? 22.366 6.746 19.767 1.00 95.06 316 ALA A N 1
ATOM 2486 C CA . ALA A 1 316 ? 22.337 7.495 21.026 1.00 95.06 316 ALA A CA 1
ATOM 2487 C C . ALA A 1 316 ? 21.133 8.449 21.179 1.00 95.06 316 ALA A C 1
ATOM 2489 O O . ALA A 1 316 ? 20.865 8.919 22.276 1.00 95.06 316 ALA A O 1
ATOM 2490 N N . LYS A 1 317 ? 20.416 8.756 20.088 1.00 95.06 317 LYS A N 1
ATOM 2491 C CA . LYS A 1 317 ? 19.235 9.639 20.076 1.00 95.06 317 LYS A CA 1
ATOM 2492 C C . LYS A 1 317 ? 17.913 8.869 19.983 1.00 95.06 317 LYS A C 1
ATOM 2494 O O . LYS A 1 317 ? 16.860 9.489 19.870 1.00 95.06 317 LYS A O 1
ATOM 2499 N N . ARG A 1 318 ? 17.962 7.535 19.953 1.00 94.62 318 ARG A N 1
ATOM 2500 C CA . ARG A 1 318 ? 16.773 6.677 19.888 1.00 94.62 318 ARG A CA 1
ATOM 2501 C C . ARG A 1 318 ? 16.100 6.630 21.252 1.00 94.62 318 ARG A C 1
ATOM 2503 O O . ARG A 1 318 ? 16.769 6.361 22.245 1.00 94.62 318 ARG A O 1
ATOM 2510 N N . GLN A 1 319 ? 14.795 6.861 21.291 1.00 93.94 319 GLN A N 1
ATOM 2511 C CA . GLN A 1 319 ? 13.993 6.745 22.502 1.00 93.94 319 GLN A CA 1
ATOM 2512 C C . GLN A 1 319 ? 13.481 5.316 22.702 1.00 93.94 319 GLN A C 1
ATOM 2514 O O . GLN A 1 319 ? 13.416 4.842 23.832 1.00 93.94 319 GLN A O 1
ATOM 2519 N N . PHE A 1 320 ? 13.114 4.627 21.618 1.00 92.88 320 PHE A N 1
ATOM 2520 C CA . PHE A 1 320 ? 12.420 3.338 21.699 1.00 92.88 320 PHE A CA 1
ATOM 2521 C C . PHE A 1 320 ? 13.191 2.187 21.060 1.00 92.88 320 PHE A C 1
ATOM 2523 O O . PHE A 1 320 ? 13.021 1.049 21.488 1.00 92.88 320 PHE A O 1
ATOM 2530 N N . GLY A 1 321 ? 14.026 2.453 20.053 1.00 91.50 321 GLY A N 1
ATOM 2531 C CA . GLY A 1 321 ? 14.801 1.411 19.378 1.00 91.50 321 GLY A CA 1
ATOM 2532 C C . GLY A 1 321 ? 14.808 1.554 17.861 1.00 91.50 321 GLY A C 1
ATOM 2533 O O . GLY A 1 321 ? 14.105 2.372 17.279 1.00 91.50 321 GLY A O 1
ATOM 2534 N N . TYR A 1 322 ? 15.635 0.750 17.195 1.00 91.06 322 TYR A N 1
ATOM 2535 C CA . TYR A 1 322 ? 15.923 0.917 15.764 1.00 91.06 322 TYR A CA 1
ATOM 2536 C C . TYR A 1 322 ? 14.706 0.655 14.861 1.00 91.06 322 TYR A C 1
ATOM 2538 O O . TYR A 1 322 ? 14.435 1.434 13.949 1.00 91.06 322 TYR A O 1
ATOM 2546 N N . TYR A 1 323 ? 13.974 -0.436 15.106 1.00 92.62 323 TYR A N 1
ATOM 2547 C CA . TYR A 1 323 ? 12.890 -0.895 14.232 1.00 92.62 323 TYR A CA 1
ATOM 2548 C C . TYR A 1 323 ? 11.736 -1.487 15.049 1.00 92.62 323 TYR A C 1
ATOM 2550 O O . TYR A 1 323 ? 11.416 -2.670 14.971 1.00 92.62 323 TYR A O 1
ATOM 2558 N N . VAL A 1 324 ? 11.145 -0.638 15.886 1.00 94.25 324 VAL A N 1
ATOM 2559 C CA . VAL A 1 324 ? 10.131 -1.006 16.880 1.00 94.25 324 VAL A CA 1
ATOM 2560 C C . VAL A 1 324 ? 8.754 -1.192 16.252 1.00 94.25 324 VAL A C 1
ATOM 2562 O O . VAL A 1 324 ? 8.291 -0.332 15.501 1.00 94.25 324 V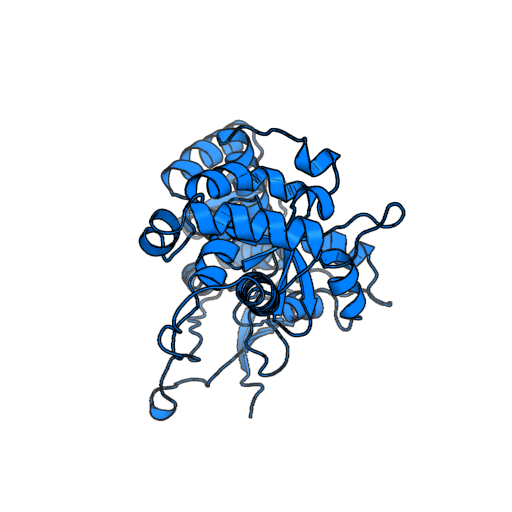AL A O 1
ATOM 2565 N N . TRP A 1 325 ? 8.071 -2.276 16.615 1.00 96.38 325 TRP A N 1
ATOM 2566 C CA . TRP A 1 325 ? 6.725 -2.611 16.152 1.00 96.38 325 TRP A CA 1
ATOM 2567 C C . TRP A 1 325 ? 5.683 -2.254 17.222 1.00 96.38 325 TRP A C 1
ATOM 2569 O O . TRP A 1 325 ? 5.854 -2.640 18.383 1.00 96.38 325 TRP A O 1
ATOM 2579 N N . PRO A 1 326 ? 4.605 -1.522 16.888 1.00 97.69 326 PRO A N 1
ATOM 2580 C CA . PRO A 1 326 ? 3.501 -1.312 17.817 1.00 97.69 326 PRO A CA 1
ATOM 2581 C C . PRO A 1 326 ? 2.763 -2.613 18.142 1.00 97.69 326 PRO A C 1
ATOM 2583 O O . PRO A 1 326 ? 2.502 -3.435 17.260 1.00 97.69 326 PRO A O 1
ATOM 2586 N N . PHE A 1 327 ? 2.398 -2.779 19.412 1.00 98.12 327 PHE A N 1
ATOM 2587 C CA . PHE A 1 327 ? 1.583 -3.897 19.879 1.00 98.12 327 PHE A CA 1
ATOM 2588 C C . PHE A 1 327 ? 0.130 -3.455 20.054 1.00 98.12 327 PHE A C 1
ATOM 2590 O O . PHE A 1 327 ? -0.177 -2.617 20.908 1.00 98.12 327 PHE A O 1
ATOM 2597 N N . LEU A 1 328 ? -0.746 -4.015 19.219 1.00 98.50 328 LEU A N 1
ATOM 2598 C CA . LEU A 1 328 ? -2.192 -3.903 19.331 1.00 98.50 328 LEU A CA 1
ATOM 2599 C C . LEU A 1 328 ? -2.689 -5.008 20.268 1.00 98.50 328 LEU A C 1
ATOM 2601 O O . LEU A 1 328 ? -2.486 -6.185 19.977 1.00 98.50 328 LEU A O 1
ATOM 2605 N N . LEU A 1 329 ? -3.349 -4.633 21.358 1.00 97.94 329 LEU A N 1
ATOM 2606 C CA . LEU A 1 329 ? -4.006 -5.529 22.305 1.00 97.94 329 LEU A CA 1
ATOM 2607 C C . LEU A 1 329 ? -5.452 -5.075 22.470 1.00 97.94 329 LEU A C 1
ATOM 2609 O O . LEU A 1 329 ? -5.695 -3.916 22.810 1.00 97.94 329 LEU A O 1
ATOM 2613 N N . ASP A 1 330 ? -6.398 -5.970 22.193 1.00 96.12 330 ASP A N 1
ATOM 2614 C CA . ASP A 1 330 ? -7.837 -5.701 22.263 1.00 96.12 330 ASP A CA 1
ATOM 2615 C C . ASP A 1 330 ? -8.224 -4.369 21.602 1.00 96.12 330 ASP A C 1
ATOM 2617 O O . ASP A 1 330 ? -8.896 -3.520 22.180 1.00 96.12 330 ASP A O 1
ATOM 2621 N N . GLY A 1 331 ? -7.742 -4.153 20.376 1.00 96.69 331 GLY A N 1
ATOM 2622 C CA . GLY A 1 331 ? -8.051 -2.971 19.570 1.00 96.69 331 GLY A CA 1
ATOM 2623 C C . GLY A 1 331 ? -7.371 -1.676 20.027 1.00 96.69 331 GLY A C 1
ATOM 2624 O O . GLY A 1 331 ? -7.718 -0.607 19.521 1.00 96.69 331 GLY A O 1
ATOM 2625 N N . ARG A 1 332 ? -6.409 -1.737 20.957 1.00 97.88 332 ARG A N 1
ATOM 2626 C CA . ARG A 1 332 ? -5.649 -0.583 21.464 1.00 97.88 332 ARG A CA 1
ATOM 2627 C C . ARG A 1 332 ? -4.153 -0.759 21.255 1.00 97.88 332 ARG A C 1
ATOM 2629 O O . ARG A 1 332 ? -3.624 -1.846 21.437 1.00 97.88 332 ARG A O 1
ATOM 2636 N N . LEU A 1 333 ? -3.456 0.319 20.905 1.00 98.31 333 LEU A N 1
ATOM 2637 C CA . LEU A 1 333 ? -1.994 0.320 20.855 1.00 98.31 333 LEU A CA 1
ATOM 2638 C C . LEU A 1 333 ? -1.452 0.545 22.266 1.00 98.31 333 LEU A C 1
ATOM 2640 O O . LEU A 1 333 ? -1.534 1.652 22.790 1.00 98.31 333 LEU A O 1
ATOM 2644 N N . VAL A 1 334 ? -0.937 -0.516 22.887 1.00 97.69 334 VAL A N 1
ATOM 2645 C CA . VAL A 1 334 ? -0.544 -0.516 24.311 1.00 97.69 334 VAL A CA 1
ATOM 2646 C C . VAL A 1 334 ? 0.964 -0.551 24.523 1.00 97.69 334 VAL A C 1
ATOM 2648 O O . VAL A 1 334 ? 1.440 -0.344 25.634 1.00 97.69 334 VAL A O 1
ATOM 2651 N N . GLY A 1 335 ? 1.734 -0.821 23.470 1.00 96.62 335 GLY A N 1
ATOM 2652 C CA . GLY A 1 335 ? 3.159 -1.063 23.617 1.00 96.62 335 GLY A CA 1
ATOM 2653 C C . GLY A 1 335 ? 3.950 -0.960 22.328 1.00 96.62 335 GLY A C 1
ATOM 2654 O O . GLY A 1 335 ? 3.425 -0.734 21.236 1.00 96.62 335 GLY A O 1
ATOM 2655 N N . ARG A 1 336 ? 5.255 -1.118 22.503 1.00 96.38 336 ARG A N 1
ATOM 2656 C CA . ARG A 1 336 ? 6.307 -1.035 21.496 1.00 96.38 336 ARG A CA 1
ATOM 2657 C C . ARG A 1 336 ? 7.229 -2.224 21.721 1.00 96.38 336 ARG A C 1
ATOM 2659 O O . ARG A 1 336 ? 7.663 -2.428 22.849 1.00 96.38 336 ARG A O 1
ATOM 2666 N N . VAL A 1 337 ? 7.517 -2.988 20.676 1.00 94.75 337 VAL A N 1
ATOM 2667 C CA . VAL A 1 337 ? 8.381 -4.171 20.753 1.00 94.75 337 VAL A CA 1
ATOM 2668 C C . VAL A 1 337 ? 9.584 -3.965 19.841 1.00 94.75 337 VAL A C 1
ATOM 2670 O O . VAL A 1 337 ? 9.418 -3.797 18.632 1.00 94.75 337 VAL A O 1
ATOM 2673 N N . ASP A 1 338 ? 10.789 -3.960 20.410 1.00 91.19 338 ASP A N 1
ATOM 2674 C CA . ASP A 1 338 ? 12.033 -4.017 19.636 1.00 91.19 338 ASP A CA 1
ATOM 2675 C C . ASP A 1 338 ? 12.401 -5.484 19.405 1.00 91.19 338 ASP A C 1
ATOM 2677 O O . ASP A 1 338 ? 12.924 -6.147 20.291 1.00 91.19 338 ASP A O 1
ATOM 2681 N N . LEU A 1 339 ? 12.110 -5.998 18.211 1.00 85.94 339 LEU A N 1
ATOM 2682 C CA . LEU A 1 339 ? 12.346 -7.404 17.859 1.00 85.94 339 LEU A CA 1
ATOM 2683 C C . LEU A 1 339 ? 13.827 -7.742 17.628 1.00 85.94 339 LEU A C 1
ATOM 2685 O O . LEU A 1 339 ? 14.146 -8.892 17.342 1.00 85.94 339 LEU A O 1
ATOM 2689 N N . LYS A 1 340 ? 14.728 -6.752 17.678 1.00 80.69 340 LYS A N 1
ATOM 2690 C CA . LYS A 1 340 ? 16.169 -6.979 17.521 1.00 80.69 340 LYS A CA 1
ATOM 2691 C C . LYS A 1 340 ? 16.851 -7.372 18.837 1.00 80.69 340 LYS A C 1
ATOM 2693 O O . LYS A 1 340 ? 17.984 -7.847 18.790 1.00 80.69 340 LYS A O 1
ATOM 2698 N N . ARG A 1 341 ? 16.229 -7.076 19.979 1.00 65.88 341 ARG A N 1
ATOM 2699 C CA . ARG A 1 341 ? 16.845 -7.171 21.307 1.00 65.88 341 ARG A CA 1
ATOM 2700 C C . ARG A 1 341 ? 16.355 -8.366 22.098 1.00 65.88 341 ARG A C 1
ATOM 2702 O O . ARG A 1 341 ? 15.166 -8.716 21.945 1.00 65.88 341 ARG A O 1
#

Organism: NCBI:txid280871

Sequence (341 aa):
MAELTTVQARRIAVAAQGLYEPKPSGPVTRAHLKRLMSRIQVLQLDSVSVCVRAHYAPVFSRLGAYDRDALDALAWSHNARSPRQFIEYWAHEAALLPVDDWPLLRWRMREYTHGRWGTEIVKRNGDLAEKIVAAIAELGPSTAGQIEAHLEAEPRGAKGPWWGRSDTKWVAEALWSSGVLTTATRVGFARHYDLVERVLPAEVLAREISDDEAVRQLVLKAAGALGVGTEADIRDYFRLGARQVKPALAALVAEGELEAVTVDGTPAYLRAGQTVPRRDRGTALLCPFDPLIFFRPRVERLFGFHYRIEIYTPAAKRQFGYYVWPFLLDGRLVGRVDLKR

Mean predicted aligned error: 4.46 Å

InterPro domains:
  IPR009351 DNA glycosylase AlkZ-like [PF06224] (39-341)

Secondary structure (DSSP, 8-state):
-EEE-HHHHHHHHHHHTT-SSPPPSSPPPHHHHHHHHHHH--EE-----SSS-TTHHHHHHHH-S--HHHHHHHHH--BTTB---EEEEESSSEEEEEGGGGGGGHHHHHHTTT-SS-HHHHHHTHHHHHHHHHHHHHH-SB-HHHHHHHHHTSS---PPPSSS--HHHHHHHHHHHTTSEEEEEEETTEEEEEEHHHHS-HHHHH----HHHHHHHHHHHHHHHHSEE-HHHHHHHTT--HHHHHHHHHHHHHTTSEEEEEETTEEEEEETT----SS----EE--TT-TTTSSHHHHHHHH-------TTS-GGG-SS-TTEEEEEETTEEEEEEETT-

pLDDT: mean 93.61, std 10.09, range [35.56, 98.88]

Foldseek 3Di:
DAEAALQLLLQLQCVLQQQFDDADPDADDLVNVLVNCLRQFKQDFDLDPLPHTRSVASSCQRHNDHDVVSVQCLEQPDDPVRHRQWFFAQFLHGIIGGLLLVLLCLVQLVVLLCHPPPSVLSVVPVVLLVLLQVLCVVPPFAFLVRSVVVVVVDDDDDDDDPPDQDSSNSSLRSCCSNQQWGFNHDDSNTGGIHGNVVRHDPCSVPDHDDNLVSLLVQLLSLLSSSQKFALVSSCSSRVHDSVNSPVSQVVCCVVQQWPFYHHVNHTMIGGHPRDRDPFQGGWGWHWCCRSSPVDQVSCCSSAVDRDDACLVPPPVRDPQDNGWTFTQDSSHRDDIDDSND

Radius of gyration: 21.31 Å; Cα contacts (8 Å, |Δi|>4): 608; chains: 1; bounding box: 59×42×52 Å

Solvent-accessible surface area (backbone atoms only — not comparable to full-atom values): 18578 Å² total; per-residue (Å²): 119,55,81,36,49,43,70,45,48,34,32,24,28,37,41,31,56,45,33,50,59,81,52,64,93,61,85,66,46,72,68,54,54,51,54,46,42,76,37,53,49,57,32,42,59,48,88,62,60,81,85,55,42,41,44,61,38,53,53,36,41,38,47,41,82,63,65,64,65,63,55,48,44,34,42,44,38,68,46,98,92,50,65,52,46,27,36,65,45,83,43,65,46,53,16,40,28,53,39,84,52,52,48,54,44,48,66,56,14,65,73,10,61,42,19,89,63,64,38,70,60,30,65,75,38,54,72,54,46,56,51,50,54,52,49,31,72,75,71,36,69,34,33,51,68,54,51,45,54,59,59,62,75,44,100,76,84,85,88,75,76,88,88,59,81,50,69,56,46,50,32,56,49,8,36,35,44,31,54,56,22,33,60,39,37,64,64,88,88,47,58,16,37,22,53,32,81,82,60,46,59,65,71,49,73,67,50,82,68,56,63,69,58,22,49,34,51,51,45,52,50,29,26,46,23,36,24,43,34,33,70,68,56,33,28,52,53,51,59,54,53,72,83,60,44,54,61,36,52,54,49,34,37,75,70,56,57,28,36,64,28,26,45,76,84,40,70,28,36,29,32,50,91,66,72,72,55,92,62,71,37,27,67,32,65,36,45,72,65,24,83,89,49,55,56,40,74,56,29,28,69,46,54,74,38,88,70,80,79,26,66,87,44,56,78,92,73,43,89,79,40,57,70,40,23,45,29,33,51,54,56,35,67,78,48,75,43,48,76,85,112

Nearest PDB structures (foldseek):
  3e6m-assembly2_C  TM=8.500E-01  e=2.274E-01  Ruegeria pomeroyi
  3e6m-assembly4_H  TM=8.768E-01  e=3.123E-01  Ruegeria pomeroyi
  4rs8-assembly1_B  TM=9.020E-01  e=4.768E-01  Sulfolobus sp. NOB8H2
  3cuq-assembly1_B  TM=3.900E-01  e=3.388E-02  Homo sapiens
  4d18-assembly1_D  TM=6.088E-01  e=4.068E-01  Homo sapiens